Protein AF-F5YCV3-F1 (afdb_monomer)

pLDDT: mean 84.68, std 17.0, range [42.06, 98.25]

Nearest PDB structures (foldseek):
  7f02-assembly1_C  TM=2.223E-01  e=3.941E-01  Escherichia coli BL21(DE3)
  8vp8-assembly1_B  TM=2.317E-01  e=1.327E+00  Acetivibrio thermocellus ATCC 27405
  9evd-assembly1_M  TM=2.039E-01  e=4.870E+00  Polytomella sp. Pringsheim 198.80
  6wgt-assembly1_A  TM=1.842E-01  e=4.276E+00  Homo sapiens

Sequence (264 aa):
MNRIPKATGFPALSYYNRKLDKRAIKVFNTDMLTDSVSGHRTKNPPVLFFVSIAGALLNVLVGHFLRNLLGIPLYLDTALTMTVTFYGGVFWGVLTGALTNLIMQSIFFYGFPHYLYALCNIAVALVTAVFIRWFPQELHIDGAEKPLPQGHRPSQWQSQWLQDLMGRAIVLVILSFALCLVISVLGGLCALIIKGFDPQVHDPIDPELNFRLALVRRNLPGIVVEIGSRIPVNLLDRLISSFAGYGLAALLACIGARQPMNDR

Solvent-accessible surface area (backbone atoms only — not comparable to full-atom values): 145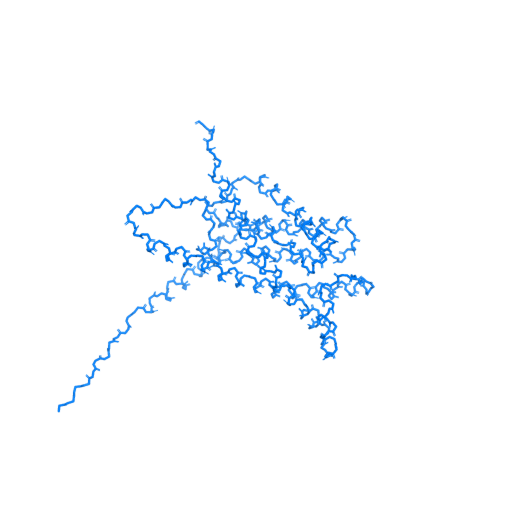89 Å² total; per-residue (Å²): 142,83,85,78,82,80,81,81,79,86,82,84,77,76,70,66,66,69,63,52,58,68,51,59,63,67,62,66,75,74,51,76,81,81,61,74,80,61,103,74,54,76,90,47,64,71,58,50,50,50,52,22,52,52,31,16,52,49,19,42,50,50,27,49,46,34,42,73,73,67,64,42,73,50,57,61,56,48,18,41,21,40,14,34,18,73,48,69,29,42,69,44,2,30,50,14,16,38,44,25,40,52,51,48,44,70,74,68,58,84,53,80,65,61,59,56,56,23,57,45,36,29,47,48,10,52,53,52,42,51,47,46,68,74,38,51,79,53,67,51,72,74,40,62,82,73,77,75,73,85,86,68,60,74,73,61,54,56,56,50,53,50,50,54,51,48,48,31,52,52,52,43,51,53,49,11,52,53,48,18,54,54,43,18,49,50,47,21,53,46,49,54,55,36,43,72,76,44,77,80,78,70,69,94,83,50,70,36,50,70,48,30,52,58,37,51,76,67,73,51,55,67,70,57,28,47,25,55,25,33,41,68,54,36,40,55,36,30,44,54,21,41,54,50,5,52,52,51,22,44,50,53,36,40,57,63,59,64,59,71,85,85,81,130

Secondary structure (DSSP, 8-state):
---PPP-----SSSSSHHHHHHHHHHTTSSSTTT----TT--S-HHHHHHHHHHHHHHHHHHHHHHHHTS------TTHHHHHHHHHH-HHHHHHHHHHHHHHHHHHH---GGGGGGHHHHHHHHHHHHHHHHH-TTTS----SPPPP-TT--HHHHHHHHHHHHHHHHHHHHHHHHHHHHHHHHHHHHHHHHHHHH-TT---TT-TTHHHHHHHHTTT--HHHHHHHTHHHHHHHHHHHHHHHHHHHHHHHHHHHHTS-----

Mean predicted aligned error: 8.41 Å

Organism: Leadbettera azotonutricia (strain ATCC BAA-888 / DSM 13862 / ZAS-9) (NCBI:txid545695)

Foldseek 3Di:
DDDDDDDDDDDDPPPPPPVVPVVVVVVPDPCVPPVPDDPQAPPDVVVLLVLLLVLLVVLLVVQCCCCPPVVHLASLSQLSLLLSCLQHNLVSSLSSLLSNQVVNCVVPPPDDLSSLCSVLSNVLSVLSRVLCVVCVPLLPQDLDDPPPPPPDDPVVVVVVVVVSVVSNLVSLLVSLLVSLLSNLLSQLVSVVVVCVVPVPDDDPSNSLVVVLVVCVVVVDDSSCSSSVSSNVNSSVNSSVSSCSSSVSSSVVSNVVSPPPPPDD

Structure (mmCIF, N/CA/C/O backbone):
data_AF-F5YCV3-F1
#
_entry.id   AF-F5YCV3-F1
#
loop_
_atom_site.group_PDB
_atom_site.id
_atom_site.type_symbol
_atom_site.label_atom_id
_atom_site.label_alt_id
_atom_site.label_comp_id
_atom_site.label_asym_id
_atom_site.label_entity_id
_atom_site.label_seq_id
_atom_site.pdbx_PDB_ins_code
_atom_site.Cartn_x
_atom_site.Cartn_y
_atom_site.Cartn_z
_atom_site.occupancy
_atom_site.B_iso_or_equiv
_atom_site.auth_seq_id
_atom_site.auth_comp_id
_atom_site.auth_asym_id
_atom_site.auth_atom_id
_atom_site.pdbx_PDB_model_num
ATOM 1 N N . MET A 1 1 ? -24.074 -61.710 24.293 1.00 43.22 1 MET A N 1
ATOM 2 C CA . MET A 1 1 ? -24.205 -60.342 24.842 1.00 43.22 1 MET A CA 1
ATOM 3 C C . MET A 1 1 ? -23.169 -59.450 24.166 1.00 43.22 1 MET A C 1
ATOM 5 O O . MET A 1 1 ? -22.026 -59.464 24.584 1.00 43.22 1 MET A O 1
ATOM 9 N N . ASN A 1 2 ? -23.548 -58.722 23.112 1.00 42.06 2 ASN A N 1
ATOM 10 C CA . ASN A 1 2 ? -22.689 -57.739 22.436 1.00 42.06 2 ASN A CA 1
ATOM 11 C C . ASN A 1 2 ? -23.385 -56.378 22.513 1.00 42.06 2 ASN A C 1
ATOM 13 O O . ASN A 1 2 ? -24.396 -56.164 21.846 1.00 42.06 2 ASN A O 1
ATOM 17 N N . ARG A 1 3 ? -22.888 -55.479 23.369 1.00 55.19 3 ARG A N 1
ATOM 18 C CA . ARG A 1 3 ? -23.350 -54.086 23.425 1.00 55.19 3 ARG A CA 1
ATOM 19 C C . ARG A 1 3 ? -22.498 -53.257 22.471 1.00 55.19 3 ARG A C 1
ATOM 21 O O . ARG A 1 3 ? -21.325 -53.021 22.730 1.00 55.19 3 ARG A O 1
ATOM 28 N N . ILE A 1 4 ? -23.115 -52.829 21.377 1.00 54.22 4 ILE A N 1
ATOM 29 C CA . ILE A 1 4 ? -22.562 -51.850 20.440 1.00 54.22 4 ILE A CA 1
ATOM 30 C C . ILE A 1 4 ? -22.564 -50.475 21.139 1.00 54.22 4 ILE A C 1
ATOM 32 O O . ILE A 1 4 ? -23.606 -50.084 21.679 1.00 54.22 4 ILE A O 1
ATOM 36 N N . PRO A 1 5 ? -21.440 -49.736 21.172 1.00 60.53 5 PRO A N 1
ATOM 37 C CA . PRO A 1 5 ? -21.397 -48.402 21.758 1.00 60.53 5 PRO A CA 1
ATOM 38 C C . PRO A 1 5 ? -22.191 -47.409 20.898 1.00 60.53 5 PRO A C 1
ATOM 40 O O . PRO A 1 5 ? -22.025 -47.331 19.682 1.00 60.53 5 PRO A O 1
ATOM 43 N N . LYS A 1 6 ? -23.075 -46.644 21.548 1.00 58.62 6 LYS A N 1
ATOM 44 C CA . LYS A 1 6 ? -23.835 -45.551 20.933 1.00 58.62 6 LYS A CA 1
ATOM 45 C C . LYS A 1 6 ? -22.871 -44.429 20.544 1.00 58.62 6 LYS A C 1
ATOM 47 O O . LYS A 1 6 ? -22.247 -43.831 21.415 1.00 58.62 6 LYS A O 1
ATOM 52 N N . ALA A 1 7 ? -22.789 -44.140 19.248 1.00 55.19 7 ALA A N 1
ATOM 53 C CA . ALA A 1 7 ? -22.097 -42.973 18.725 1.00 55.19 7 ALA A CA 1
ATOM 54 C C . ALA A 1 7 ? -22.746 -41.697 19.284 1.00 55.19 7 ALA A C 1
ATOM 56 O O . ALA A 1 7 ? -23.913 -41.401 19.021 1.00 55.19 7 ALA A O 1
ATOM 57 N N . THR A 1 8 ? -21.989 -40.960 20.090 1.00 54.84 8 THR A N 1
ATOM 58 C CA . THR A 1 8 ? -22.323 -39.610 20.537 1.00 54.84 8 THR A CA 1
ATOM 59 C C . THR A 1 8 ? -22.318 -38.689 19.323 1.00 54.84 8 THR A C 1
ATOM 61 O O . THR A 1 8 ? -21.267 -38.419 18.742 1.00 54.84 8 THR A O 1
ATOM 64 N N . GLY A 1 9 ? -23.509 -38.257 18.913 1.00 48.44 9 GLY A N 1
ATOM 65 C CA . GLY A 1 9 ? -23.683 -37.296 17.834 1.00 48.44 9 GLY A CA 1
ATOM 66 C C . GLY A 1 9 ? -22.985 -35.981 18.163 1.00 48.44 9 GLY A C 1
ATOM 67 O O . GLY A 1 9 ? -23.101 -35.481 19.276 1.00 48.44 9 GLY A O 1
ATOM 68 N N . PHE A 1 10 ? -22.278 -35.433 17.179 1.00 49.88 10 PHE A N 1
ATOM 69 C CA . PHE A 1 10 ? -21.867 -34.035 17.142 1.00 49.88 10 PHE A CA 1
ATOM 70 C C . PHE A 1 10 ? -23.066 -33.194 16.685 1.00 49.88 10 PHE A C 1
ATOM 72 O O . PHE A 1 10 ? -23.424 -33.262 15.505 1.00 49.88 10 PHE A O 1
ATOM 79 N N . PRO A 1 11 ? -23.709 -32.387 17.545 1.00 56.31 11 PRO A N 1
ATOM 80 C CA . PRO A 1 11 ? -24.583 -31.335 17.073 1.00 56.31 11 PRO A CA 1
ATOM 81 C C . PRO A 1 11 ? -23.755 -30.055 16.853 1.00 56.31 11 PRO A C 1
ATOM 83 O O . PRO A 1 11 ? -22.731 -29.845 17.491 1.00 56.31 11 PRO A O 1
ATOM 86 N N . ALA A 1 12 ? -24.250 -29.165 15.992 1.00 48.28 12 ALA A N 1
ATOM 87 C CA . ALA A 1 12 ? -23.886 -27.739 15.932 1.00 48.28 12 ALA A CA 1
ATOM 88 C C . ALA A 1 12 ? -22.793 -27.238 14.959 1.00 48.28 12 ALA A C 1
ATOM 90 O O . ALA A 1 12 ? -22.288 -26.141 15.162 1.00 48.28 12 ALA A O 1
ATOM 91 N N . LEU A 1 13 ? -22.529 -27.901 13.824 1.00 48.88 13 LEU A N 1
ATOM 92 C CA . LEU A 1 13 ? -21.842 -27.235 12.686 1.00 48.88 13 LEU A CA 1
ATOM 93 C C . LEU A 1 13 ? -22.768 -26.861 11.513 1.00 48.88 13 LEU A C 1
ATOM 95 O O . LEU A 1 13 ? -22.409 -26.046 10.668 1.00 48.88 13 LEU A O 1
ATOM 99 N N . SER A 1 14 ? -24.009 -27.361 11.486 1.00 48.91 14 SER A N 1
ATOM 100 C CA . SER A 1 14 ? -24.932 -27.124 10.362 1.00 48.91 14 SER A CA 1
ATOM 101 C C . SER A 1 14 ? -25.717 -25.802 10.429 1.00 48.91 14 SER A C 1
ATOM 103 O O . SER A 1 14 ? -26.321 -25.415 9.429 1.00 48.91 14 SER A O 1
ATOM 105 N N . TYR A 1 15 ? -25.750 -25.100 11.568 1.00 46.81 15 TYR A N 1
ATOM 106 C CA . TYR A 1 15 ? -26.608 -23.912 11.722 1.00 46.81 15 TYR A CA 1
ATOM 107 C C . TYR A 1 15 ? -25.926 -22.595 11.311 1.00 46.81 15 TYR A C 1
ATOM 109 O O . TYR A 1 15 ? -26.609 -21.619 11.000 1.00 46.81 15 TYR A O 1
ATOM 117 N N . TYR A 1 16 ? -24.591 -22.565 11.240 1.00 48.91 16 TYR A N 1
ATOM 118 C CA . TYR A 1 16 ? -23.851 -21.348 10.887 1.00 48.91 16 TYR A CA 1
ATOM 119 C C . TYR A 1 16 ? -23.881 -21.051 9.375 1.00 48.91 16 TYR A C 1
ATOM 121 O O . TYR A 1 16 ? -23.959 -19.893 8.972 1.00 48.91 16 TYR A O 1
ATOM 129 N N . ASN A 1 17 ? -23.939 -22.085 8.526 1.00 50.69 17 ASN A N 1
ATOM 130 C CA . ASN A 1 17 ? -23.818 -21.923 7.071 1.00 50.69 17 ASN A CA 1
ATOM 131 C C . ASN A 1 17 ? -25.054 -21.306 6.382 1.00 50.69 17 ASN A C 1
ATOM 133 O O . ASN A 1 17 ? -24.916 -20.610 5.382 1.00 50.69 17 ASN A O 1
ATOM 137 N N . ARG A 1 18 ? -26.276 -21.474 6.914 1.00 48.22 18 ARG A N 1
ATOM 138 C CA . ARG A 1 18 ? -27.501 -20.981 6.236 1.00 48.22 18 ARG A CA 1
ATOM 139 C C . ARG A 1 18 ? -27.812 -19.494 6.445 1.00 48.22 18 ARG A C 1
ATOM 141 O O . ARG A 1 18 ? -28.588 -18.929 5.675 1.00 48.22 18 ARG A O 1
ATOM 148 N N . LYS A 1 19 ? -27.251 -18.848 7.476 1.00 49.34 19 LYS A N 1
ATOM 149 C CA . LYS A 1 19 ? -27.469 -17.408 7.740 1.00 49.34 19 LYS A CA 1
ATOM 150 C C . LYS A 1 19 ? -26.499 -16.497 6.978 1.00 49.34 19 LYS A C 1
ATOM 152 O O . LYS A 1 19 ? -26.828 -15.327 6.786 1.00 49.34 19 LYS A O 1
ATOM 157 N N . LEU A 1 20 ? -25.357 -17.026 6.533 1.00 54.81 20 LEU A N 1
ATOM 158 C CA . LEU A 1 20 ? -24.382 -16.310 5.704 1.00 54.81 20 LEU A CA 1
ATOM 159 C C . LEU A 1 20 ? -24.927 -16.038 4.291 1.00 54.81 20 LEU A C 1
ATOM 161 O O . LEU A 1 20 ? -24.825 -14.917 3.797 1.00 54.81 20 LEU A O 1
ATOM 165 N N . ASP A 1 21 ? -25.621 -17.012 3.703 1.00 55.62 21 ASP A N 1
ATOM 166 C CA . ASP A 1 21 ? -26.018 -16.977 2.289 1.00 55.62 21 ASP A CA 1
ATOM 167 C C . ASP A 1 21 ? -27.068 -15.892 1.968 1.00 55.62 21 ASP A C 1
ATOM 169 O O . ASP A 1 21 ? -26.964 -15.133 1.006 1.00 55.62 21 ASP A O 1
ATOM 173 N N . LYS A 1 22 ? -28.067 -15.717 2.844 1.00 52.66 22 LYS A N 1
ATOM 174 C CA . LYS A 1 22 ? -29.148 -14.738 2.617 1.00 52.66 22 LYS A CA 1
ATOM 175 C C . LYS A 1 22 ? -28.756 -13.288 2.921 1.00 52.66 22 LYS A C 1
ATOM 177 O O . LYS A 1 22 ? -29.428 -12.373 2.450 1.00 52.66 22 LYS A O 1
ATOM 182 N N . ARG A 1 23 ? -27.696 -13.055 3.706 1.00 54.81 23 ARG A N 1
ATOM 183 C CA . ARG A 1 23 ? -27.183 -11.698 3.971 1.00 54.81 23 ARG A CA 1
ATOM 184 C C . ARG A 1 23 ? -26.232 -11.230 2.875 1.00 54.81 23 ARG A C 1
ATOM 186 O O . ARG A 1 23 ? -26.296 -10.061 2.513 1.00 54.81 23 ARG A O 1
ATOM 193 N N . ALA A 1 24 ? -25.426 -12.127 2.308 1.00 56.03 24 ALA A N 1
ATOM 194 C CA . ALA A 1 24 ? -24.490 -11.783 1.238 1.00 56.03 24 ALA A CA 1
ATOM 195 C C . ALA A 1 24 ? -25.203 -11.244 -0.017 1.00 56.03 24 ALA A C 1
ATOM 197 O O . ALA A 1 24 ? -24.768 -10.252 -0.597 1.00 56.03 24 ALA A O 1
ATOM 198 N N . ILE A 1 25 ? -26.348 -11.832 -0.383 1.00 55.97 25 ILE A N 1
ATOM 199 C CA . ILE A 1 25 ? -27.076 -11.474 -1.612 1.00 55.97 25 ILE A CA 1
ATOM 200 C C . ILE A 1 25 ? -27.833 -10.139 -1.476 1.00 55.97 25 ILE A C 1
ATOM 202 O O . ILE A 1 25 ? -27.914 -9.374 -2.433 1.00 55.97 25 ILE A O 1
ATOM 206 N N . LYS A 1 26 ? -28.350 -9.798 -0.285 1.00 49.00 26 LYS A N 1
ATOM 207 C CA . LYS A 1 26 ? -29.104 -8.543 -0.084 1.00 49.00 26 LYS A CA 1
ATOM 208 C C . LYS A 1 26 ? -28.199 -7.304 0.023 1.00 49.00 26 LYS A C 1
ATOM 210 O O . LYS A 1 26 ? -28.643 -6.204 -0.275 1.00 49.00 26 LYS A O 1
ATOM 215 N N . VAL A 1 27 ? -26.930 -7.483 0.394 1.00 53.34 27 VAL A N 1
ATOM 216 C CA . VAL A 1 27 ? -25.937 -6.402 0.570 1.00 53.34 27 VAL A CA 1
ATOM 217 C C . VAL A 1 27 ? -25.378 -5.876 -0.764 1.00 53.34 27 VAL A C 1
ATOM 219 O O . VAL A 1 27 ? -24.738 -4.824 -0.792 1.00 53.34 27 VAL A O 1
ATOM 222 N N . PHE A 1 28 ? -25.617 -6.575 -1.878 1.00 53.84 28 PHE A N 1
ATOM 223 C CA . PHE A 1 28 ? -25.015 -6.225 -3.166 1.00 53.84 28 PHE A CA 1
ATOM 224 C C . PHE A 1 28 ? -25.835 -5.247 -4.023 1.00 53.84 28 PHE A C 1
ATOM 226 O O . PHE A 1 28 ? -25.253 -4.628 -4.905 1.00 53.84 28 PHE A O 1
ATOM 233 N N . ASN A 1 29 ? -27.147 -5.077 -3.791 1.00 47.81 29 ASN A N 1
ATOM 234 C CA . ASN A 1 29 ? -28.026 -4.589 -4.867 1.00 47.81 29 ASN A CA 1
ATOM 235 C C . ASN A 1 29 ? -28.539 -3.136 -4.796 1.00 47.81 29 ASN A C 1
ATOM 237 O O . ASN A 1 29 ? -29.148 -2.708 -5.766 1.00 47.81 29 ASN A O 1
ATOM 241 N N . THR A 1 30 ? -28.294 -2.345 -3.743 1.00 48.78 30 THR A N 1
ATOM 242 C CA . THR A 1 30 ? -28.794 -0.940 -3.732 1.00 48.78 30 THR A CA 1
ATOM 243 C C . THR A 1 30 ? -28.044 0.035 -2.820 1.00 48.78 30 THR A C 1
ATOM 245 O O . THR A 1 30 ? -27.993 1.221 -3.119 1.00 48.78 30 THR A O 1
ATOM 248 N N . ASP A 1 31 ? -27.357 -0.446 -1.786 1.00 47.72 31 ASP A N 1
ATOM 249 C CA . ASP A 1 31 ? -26.675 0.413 -0.798 1.00 47.72 31 ASP A CA 1
ATOM 250 C C . ASP A 1 31 ? -25.202 0.700 -1.159 1.00 47.72 31 ASP A C 1
ATOM 252 O O . ASP A 1 31 ? -24.438 1.284 -0.392 1.00 47.72 31 ASP A O 1
ATOM 256 N N . MET A 1 32 ? -24.770 0.260 -2.347 1.00 48.97 32 MET A N 1
ATOM 257 C CA . MET A 1 32 ? -23.358 0.148 -2.723 1.00 48.97 32 MET A CA 1
ATOM 258 C C . MET A 1 32 ? -22.651 1.498 -2.943 1.00 48.97 32 MET A C 1
ATOM 260 O O . MET A 1 32 ? -21.425 1.546 -2.846 1.00 48.97 32 MET A O 1
ATOM 264 N N . LEU A 1 33 ? -23.396 2.577 -3.206 1.00 51.81 33 LEU A N 1
ATOM 265 C CA . LEU A 1 33 ? -22.843 3.910 -3.495 1.00 51.81 33 LEU A CA 1
ATOM 266 C C . LEU A 1 33 ? -23.202 4.976 -2.449 1.00 51.81 33 LEU A C 1
ATOM 268 O O . LEU A 1 33 ? -22.422 5.905 -2.254 1.00 51.81 33 LEU A O 1
ATOM 272 N N . THR A 1 34 ? -24.327 4.842 -1.745 1.00 48.16 34 THR A N 1
ATOM 273 C CA . THR A 1 34 ? -24.826 5.869 -0.809 1.00 48.16 34 THR A CA 1
ATOM 274 C C . THR A 1 34 ? -24.650 5.505 0.662 1.00 48.16 34 THR A C 1
ATO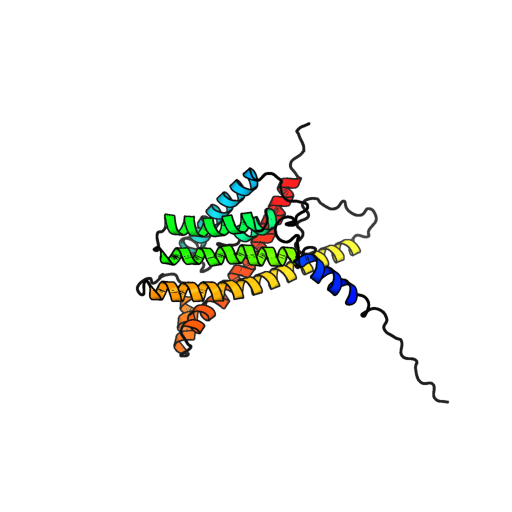M 276 O O . THR A 1 34 ? -24.373 6.389 1.468 1.00 48.16 34 THR A O 1
ATOM 279 N N . ASP A 1 35 ? -24.661 4.219 1.006 1.00 46.97 35 ASP A N 1
ATOM 280 C CA . ASP A 1 35 ? -24.619 3.734 2.392 1.00 46.97 35 ASP A CA 1
ATOM 281 C C . ASP A 1 35 ? -23.225 3.226 2.781 1.00 46.97 35 ASP A C 1
ATOM 283 O O . ASP A 1 35 ? -23.064 2.255 3.521 1.00 46.97 35 ASP A O 1
ATOM 287 N N . SER A 1 36 ? -22.179 3.898 2.282 1.00 43.09 36 SER A N 1
ATOM 288 C CA . SER A 1 36 ? -20.779 3.607 2.620 1.00 43.09 36 SER A CA 1
ATOM 289 C C . SER A 1 36 ? -20.476 3.866 4.108 1.00 43.09 36 SER A C 1
ATOM 291 O O . SER A 1 36 ? -19.906 4.881 4.497 1.00 43.09 36 SER A O 1
ATOM 293 N N . VAL A 1 37 ? -20.900 2.920 4.947 1.00 51.16 37 VAL A N 1
ATOM 294 C CA . VAL A 1 37 ? -20.128 2.249 5.994 1.00 51.16 37 VAL A CA 1
ATOM 295 C C . VAL A 1 37 ? -19.081 3.148 6.666 1.00 51.16 37 VAL A C 1
ATOM 297 O O . VAL A 1 37 ? -17.942 3.200 6.217 1.00 51.16 37 VAL A O 1
ATOM 300 N N . SER A 1 38 ? -19.442 3.808 7.771 1.00 42.50 38 SER A N 1
ATOM 301 C CA . SER A 1 38 ? -18.691 3.720 9.040 1.00 42.50 38 SER A CA 1
ATOM 302 C C . SER A 1 38 ? -19.352 4.558 10.143 1.00 42.50 38 SER A C 1
ATOM 304 O O . SER A 1 38 ? -19.485 5.776 10.053 1.00 42.50 38 SER A O 1
ATOM 306 N N . GLY A 1 39 ? -19.725 3.904 11.244 1.00 45.50 39 GLY A N 1
ATOM 307 C CA . GLY A 1 39 ? -20.273 4.536 12.452 1.00 45.50 39 GLY A CA 1
ATOM 308 C C . GLY A 1 39 ? -19.301 5.452 13.215 1.00 45.50 39 GLY A C 1
ATOM 309 O O . GLY A 1 39 ? -19.654 5.941 14.282 1.00 45.50 39 GLY A O 1
ATOM 310 N N . HIS A 1 40 ? -18.106 5.719 12.682 1.00 48.56 40 HIS A N 1
ATOM 311 C CA . HIS A 1 40 ? -17.082 6.579 13.291 1.00 48.56 40 HIS A CA 1
ATOM 312 C C . HIS A 1 40 ? -16.367 7.495 12.285 1.00 48.56 40 HIS A C 1
ATOM 314 O O . HIS A 1 40 ? -15.297 8.030 12.567 1.00 48.56 40 HIS A O 1
ATOM 320 N N . ARG A 1 41 ? -16.968 7.729 11.111 1.00 55.50 41 ARG A N 1
ATOM 321 C CA . ARG A 1 41 ? -16.464 8.717 10.151 1.00 55.50 41 ARG A CA 1
ATOM 322 C C . ARG A 1 41 ? -16.501 10.099 10.793 1.00 55.50 41 ARG A C 1
ATOM 324 O O . ARG A 1 41 ? -17.578 10.588 11.143 1.00 55.50 41 ARG A O 1
ATOM 331 N N . THR A 1 42 ? -15.348 10.750 10.923 1.00 58.22 42 THR A N 1
ATOM 332 C CA . THR A 1 42 ? -15.324 12.179 11.233 1.00 58.22 42 THR A CA 1
ATOM 333 C C . THR A 1 42 ? -16.169 12.887 10.176 1.00 58.22 42 THR A C 1
ATOM 335 O O . THR A 1 42 ? -15.889 12.831 8.980 1.00 58.22 42 THR A O 1
ATOM 338 N N . LYS A 1 43 ? -17.269 13.519 10.598 1.00 67.31 43 LYS A N 1
ATOM 339 C CA . LYS A 1 43 ? -18.229 14.175 9.692 1.00 67.31 43 LYS A CA 1
ATOM 340 C C . LYS A 1 43 ? -17.683 15.476 9.092 1.00 67.31 43 LYS A C 1
ATOM 342 O O . LYS A 1 43 ? -18.446 16.250 8.529 1.00 67.31 43 LYS A O 1
ATOM 347 N N . ASN A 1 44 ? -16.377 15.714 9.216 1.00 88.44 44 ASN A N 1
ATOM 348 C CA . ASN A 1 44 ? -15.720 16.963 8.875 1.00 88.44 44 ASN A CA 1
ATOM 349 C C . ASN A 1 44 ? -14.905 16.759 7.588 1.00 88.44 44 ASN A C 1
ATOM 351 O O . ASN A 1 44 ? -13.695 16.523 7.671 1.00 88.44 44 ASN A O 1
ATOM 355 N N . PRO A 1 45 ? -15.530 16.853 6.393 1.00 91.31 45 PRO A N 1
ATOM 356 C CA . PRO A 1 45 ? -14.826 16.703 5.123 1.00 91.31 45 PRO A CA 1
ATOM 357 C C . PRO A 1 45 ? -13.582 17.599 4.984 1.00 91.31 45 PRO A C 1
ATOM 359 O O . PRO A 1 45 ? -12.600 17.1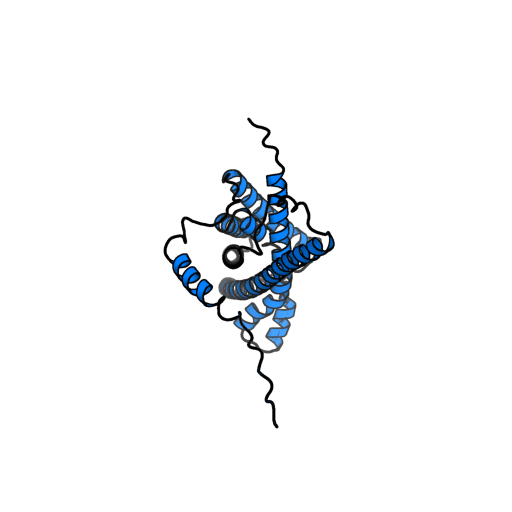11 4.429 1.00 91.31 45 PRO A O 1
ATOM 362 N N . PRO A 1 46 ? -13.527 18.837 5.531 1.00 94.06 46 PRO A N 1
ATOM 363 C CA . PRO A 1 46 ? -12.303 19.640 5.500 1.00 94.06 46 PRO A CA 1
ATOM 364 C C . PRO A 1 46 ? -11.118 18.989 6.220 1.00 94.06 46 PRO A C 1
ATOM 366 O O . PRO A 1 46 ? -9.993 19.048 5.730 1.00 94.06 46 PRO A O 1
ATOM 369 N N . VAL A 1 47 ? -11.360 18.328 7.358 1.00 92.06 47 VAL A N 1
ATOM 370 C CA . VAL A 1 47 ? -10.303 17.645 8.120 1.00 92.06 47 VAL A CA 1
ATOM 371 C C . VAL A 1 47 ? -9.791 16.446 7.330 1.00 92.06 47 VAL A C 1
ATOM 373 O O . VAL A 1 47 ? -8.585 16.270 7.203 1.00 92.06 47 VAL A O 1
ATOM 376 N N . LEU A 1 48 ? -10.691 15.649 6.747 1.00 94.12 48 LEU A N 1
ATOM 377 C CA . LEU A 1 48 ? -10.303 14.499 5.926 1.00 94.12 48 LEU A CA 1
ATOM 378 C C . LEU A 1 48 ? -9.555 14.919 4.659 1.00 94.12 48 LEU A C 1
ATOM 380 O O . LEU A 1 48 ? -8.584 14.264 4.286 1.00 94.12 48 LEU A O 1
ATOM 384 N N . PHE A 1 49 ? -9.944 16.030 4.038 1.00 96.00 49 PHE A N 1
ATOM 385 C CA . PHE A 1 49 ? -9.217 16.607 2.912 1.00 96.00 49 PHE A CA 1
ATOM 386 C C . PHE A 1 49 ? -7.798 17.028 3.311 1.00 96.00 49 PHE A C 1
ATOM 388 O O . PHE A 1 49 ? -6.836 16.637 2.650 1.00 96.00 49 PHE A O 1
ATOM 395 N N . PHE A 1 50 ? -7.649 17.739 4.434 1.00 96.31 50 PHE A N 1
ATOM 396 C CA . PHE A 1 50 ? -6.338 18.126 4.957 1.00 96.31 50 PHE A CA 1
ATOM 397 C C . PHE A 1 50 ? -5.467 16.905 5.283 1.00 96.31 50 PHE A C 1
ATOM 399 O O . PHE A 1 50 ? -4.317 16.835 4.853 1.00 96.31 50 PHE A O 1
ATOM 406 N N . VAL A 1 51 ? -6.030 15.904 5.967 1.00 95.81 51 VAL A N 1
ATOM 407 C CA . VAL A 1 51 ? -5.351 14.632 6.267 1.00 95.81 51 VAL A CA 1
ATOM 408 C C . VAL A 1 51 ? -4.955 13.901 4.981 1.00 95.81 51 VAL A C 1
ATOM 410 O O . VAL A 1 51 ? -3.878 13.314 4.925 1.00 95.81 51 VAL A 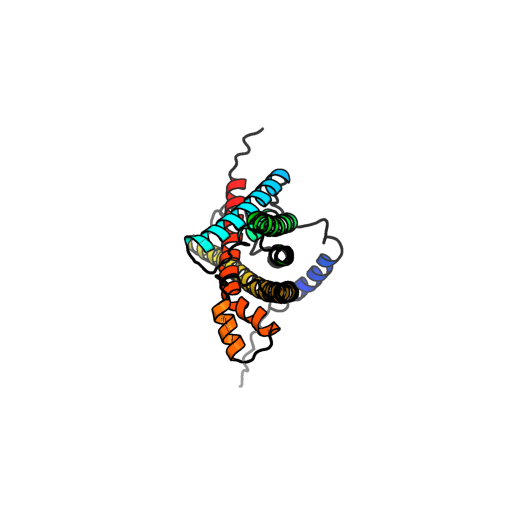O 1
ATOM 413 N N . SER A 1 52 ? -5.772 13.975 3.927 1.00 97.25 52 SER A N 1
ATOM 414 C CA . SER A 1 52 ? -5.475 13.336 2.641 1.00 97.25 52 SER A CA 1
ATOM 415 C C . SER A 1 52 ? -4.277 13.975 1.937 1.00 97.25 52 SER A C 1
ATOM 417 O O . SER A 1 52 ? -3.420 13.250 1.428 1.00 97.25 52 SER A O 1
ATOM 419 N N . ILE A 1 53 ? -4.195 15.311 1.938 1.00 97.75 53 ILE A N 1
ATOM 420 C CA . ILE A 1 53 ? -3.058 16.064 1.384 1.00 97.75 53 ILE A CA 1
ATOM 421 C C . ILE A 1 53 ? -1.801 15.827 2.224 1.00 97.75 53 ILE A C 1
ATOM 423 O O . ILE A 1 53 ? -0.745 15.514 1.674 1.00 97.75 53 ILE A O 1
ATOM 427 N N . ALA A 1 54 ? -1.911 15.933 3.550 1.00 97.25 54 ALA A N 1
ATOM 428 C CA . ALA A 1 54 ? -0.796 15.700 4.463 1.00 97.25 54 ALA A CA 1
ATOM 429 C C . ALA A 1 54 ? -0.250 14.270 4.327 1.00 97.25 54 ALA A C 1
ATOM 431 O O . ALA A 1 54 ? 0.961 14.077 4.243 1.00 97.25 54 ALA A O 1
ATOM 432 N N . GLY A 1 55 ? -1.140 13.278 4.223 1.00 97.62 55 GLY A N 1
ATOM 433 C CA . GLY A 1 55 ? -0.778 11.889 3.958 1.00 97.62 55 GLY A CA 1
ATOM 434 C C . GLY A 1 55 ? -0.055 11.720 2.622 1.00 97.62 55 GLY A C 1
ATOM 435 O O . GLY A 1 55 ? 0.951 11.017 2.555 1.00 97.62 55 GLY A O 1
ATOM 436 N N . ALA A 1 56 ? -0.507 12.412 1.573 1.00 98.00 56 ALA A N 1
ATOM 437 C CA . ALA A 1 56 ? 0.136 12.342 0.267 1.00 98.00 56 ALA A CA 1
ATOM 438 C C . ALA A 1 56 ? 1.557 12.926 0.287 1.00 98.00 56 ALA A C 1
ATOM 440 O O . ALA A 1 56 ? 2.479 12.286 -0.217 1.00 98.00 56 ALA A O 1
ATOM 441 N N . LEU A 1 57 ? 1.741 14.095 0.908 1.00 97.50 57 LEU A N 1
ATOM 442 C CA . LEU A 1 57 ? 3.049 14.739 1.068 1.00 97.50 57 LEU A CA 1
ATOM 443 C C . LEU A 1 57 ? 4.001 13.894 1.915 1.00 97.50 57 LEU A C 1
ATOM 445 O O . LEU A 1 57 ? 5.161 13.712 1.547 1.00 97.50 57 LEU A O 1
ATOM 449 N N . LEU A 1 58 ? 3.512 13.349 3.029 1.00 97.00 58 LEU A N 1
ATOM 450 C CA . LEU A 1 58 ? 4.330 12.539 3.922 1.00 97.00 58 LEU A CA 1
ATOM 451 C C . LEU A 1 58 ? 4.707 11.193 3.280 1.00 97.00 58 LEU A C 1
ATOM 453 O O . LEU A 1 58 ? 5.831 10.752 3.479 1.00 97.00 58 LEU A O 1
ATOM 457 N N . ASN A 1 59 ? 3.854 10.593 2.439 1.00 96.94 59 ASN A N 1
ATOM 458 C CA . ASN A 1 59 ? 4.228 9.419 1.634 1.00 96.94 59 ASN A CA 1
ATOM 459 C C . ASN A 1 59 ? 5.408 9.741 0.703 1.00 96.94 59 ASN A C 1
ATOM 461 O O . ASN A 1 59 ? 6.372 8.981 0.650 1.00 96.94 59 ASN A O 1
ATOM 465 N N . VAL A 1 60 ? 5.351 10.878 -0.006 1.00 95.88 60 VAL A N 1
ATOM 466 C CA . VAL A 1 60 ? 6.444 11.316 -0.892 1.00 95.88 60 VAL A CA 1
ATOM 467 C C . VAL A 1 60 ? 7.724 11.552 -0.092 1.00 95.88 60 VAL A C 1
ATOM 469 O O . VAL A 1 60 ? 8.790 11.096 -0.500 1.00 95.88 60 VAL A O 1
ATOM 472 N N . LEU A 1 61 ? 7.622 12.215 1.064 1.00 95.50 61 LEU A N 1
ATOM 473 C CA . LEU A 1 61 ? 8.766 12.494 1.929 1.00 95.50 61 LEU A CA 1
ATOM 474 C C . LEU A 1 61 ? 9.395 11.211 2.484 1.00 95.50 61 LEU A C 1
ATOM 476 O O . LEU A 1 61 ? 10.613 11.064 2.431 1.00 95.50 61 LEU A O 1
ATOM 480 N N . VAL A 1 62 ? 8.581 10.283 2.993 1.00 95.06 62 VAL A N 1
ATOM 481 C CA . VAL A 1 62 ? 9.040 8.997 3.539 1.00 95.06 62 VAL A CA 1
ATOM 482 C C . VAL A 1 62 ? 9.708 8.165 2.449 1.00 95.06 62 VAL A C 1
ATOM 484 O O . VAL A 1 62 ? 10.830 7.704 2.655 1.00 95.06 62 VAL A O 1
ATOM 487 N N . GLY A 1 63 ? 9.079 8.034 1.277 1.00 92.38 63 GLY A N 1
ATOM 488 C CA . GLY A 1 63 ? 9.662 7.309 0.147 1.00 92.38 63 GLY A CA 1
ATOM 489 C C . GLY A 1 63 ? 10.988 7.925 -0.311 1.00 92.38 63 GLY A C 1
ATOM 490 O O . GLY A 1 63 ? 11.977 7.217 -0.493 1.00 92.38 63 GLY A O 1
ATOM 491 N N . HIS A 1 64 ? 11.051 9.255 -0.415 1.00 91.88 64 HIS A N 1
ATOM 492 C CA . HIS A 1 64 ? 12.281 9.967 -0.764 1.00 91.88 64 HIS A CA 1
ATOM 493 C C . HIS A 1 64 ? 13.386 9.766 0.283 1.00 91.88 64 HIS A C 1
ATOM 495 O O . HIS A 1 64 ? 14.530 9.487 -0.071 1.00 91.88 64 HIS A O 1
ATOM 501 N N . PHE A 1 65 ? 13.053 9.879 1.570 1.00 93.50 65 PHE A N 1
ATOM 502 C CA . PHE A 1 65 ? 13.994 9.718 2.676 1.00 93.50 65 PHE A CA 1
ATOM 503 C C . PHE A 1 65 ? 14.570 8.298 2.740 1.00 93.50 65 PHE A C 1
ATOM 505 O O . PHE A 1 65 ? 15.786 8.126 2.819 1.00 93.50 65 PHE A O 1
ATOM 512 N N . LEU A 1 66 ? 13.719 7.273 2.657 1.00 91.44 66 LEU A N 1
ATOM 513 C CA . LEU A 1 66 ? 14.148 5.872 2.694 1.00 91.44 66 LEU A CA 1
ATOM 514 C C . LEU A 1 66 ? 15.056 5.523 1.517 1.00 91.44 66 LEU A C 1
ATOM 516 O O . LEU A 1 66 ? 16.078 4.859 1.701 1.00 91.44 66 LEU A O 1
ATOM 520 N N . ARG A 1 67 ? 14.699 6.009 0.326 1.00 87.75 67 ARG A N 1
ATOM 521 C CA . ARG A 1 67 ? 15.441 5.727 -0.897 1.00 87.75 67 ARG A CA 1
ATOM 522 C C . ARG A 1 67 ? 16.785 6.447 -0.937 1.00 87.75 67 ARG A C 1
ATOM 524 O O . ARG A 1 67 ? 17.799 5.815 -1.211 1.00 87.75 67 ARG A O 1
ATOM 531 N N . ASN A 1 68 ? 16.798 7.749 -0.657 1.00 88.31 68 ASN A N 1
ATOM 532 C CA . ASN A 1 68 ? 17.985 8.575 -0.879 1.00 88.31 68 ASN A CA 1
ATOM 533 C C . ASN A 1 68 ? 18.919 8.631 0.324 1.00 88.31 68 ASN A C 1
ATOM 535 O O . ASN A 1 68 ? 20.127 8.728 0.135 1.00 88.31 68 ASN A O 1
ATOM 539 N N . LEU A 1 69 ? 18.385 8.584 1.549 1.00 89.38 69 LEU A N 1
ATOM 540 C CA . LEU A 1 69 ? 19.217 8.683 2.746 1.00 89.38 69 LEU A CA 1
ATOM 541 C C . LEU A 1 69 ? 19.615 7.310 3.281 1.00 89.38 69 LEU A C 1
ATOM 543 O O . LEU A 1 69 ? 20.776 7.094 3.615 1.00 89.38 69 LEU A O 1
ATOM 547 N N . LEU A 1 70 ? 18.653 6.390 3.379 1.00 90.00 70 LEU A N 1
ATOM 548 C CA . LEU A 1 70 ? 18.888 5.073 3.974 1.00 90.00 70 LEU A CA 1
ATOM 549 C C . LEU A 1 70 ? 19.299 4.014 2.943 1.00 90.00 70 LEU A C 1
ATOM 551 O O . LEU A 1 70 ? 19.770 2.949 3.335 1.00 90.00 70 LEU A O 1
ATOM 555 N N . GLY A 1 71 ? 19.121 4.286 1.646 1.00 86.81 71 GLY A N 1
ATOM 556 C CA . GLY A 1 71 ? 19.404 3.327 0.577 1.00 86.81 71 GLY A CA 1
ATOM 557 C C . GLY A 1 71 ? 18.549 2.060 0.669 1.00 86.81 71 GLY A C 1
ATOM 558 O O . GLY A 1 71 ? 18.936 1.018 0.140 1.00 86.81 71 GLY A O 1
ATOM 559 N N . ILE A 1 72 ? 17.413 2.118 1.374 1.00 88.50 72 ILE A N 1
ATOM 560 C CA . ILE A 1 72 ? 16.544 0.960 1.563 1.00 88.50 72 ILE A CA 1
ATOM 561 C C . ILE A 1 72 ? 15.669 0.821 0.310 1.00 88.50 72 ILE A C 1
ATOM 563 O O . ILE A 1 72 ? 14.936 1.754 -0.021 1.00 88.50 72 ILE A O 1
ATOM 567 N N . PRO A 1 73 ? 15.696 -0.338 -0.372 1.00 84.62 73 PRO A N 1
ATOM 568 C CA . PRO A 1 73 ? 14.942 -0.601 -1.599 1.00 84.62 73 PRO A CA 1
ATOM 569 C C . PRO A 1 73 ? 13.438 -0.848 -1.342 1.00 84.62 73 PRO A C 1
ATOM 571 O O . PRO A 1 73 ? 12.859 -1.786 -1.885 1.00 84.62 73 PRO A O 1
ATOM 574 N N . LEU A 1 74 ? 12.802 -0.049 -0.479 1.00 89.00 74 LEU A N 1
ATOM 575 C CA . LEU A 1 74 ? 11.375 -0.137 -0.151 1.00 89.00 74 LEU A CA 1
ATOM 576 C C . LEU A 1 74 ? 10.670 1.163 -0.529 1.00 89.00 74 LEU A C 1
ATOM 578 O O . LEU A 1 74 ? 11.184 2.249 -0.269 1.00 89.00 74 LEU A O 1
ATOM 582 N N . TYR A 1 75 ? 9.480 1.046 -1.117 1.00 85.19 75 TYR A N 1
ATOM 583 C CA . TYR A 1 75 ? 8.711 2.205 -1.563 1.00 85.19 75 TYR A CA 1
ATOM 584 C C . TYR A 1 75 ? 7.999 2.890 -0.391 1.00 85.19 75 TYR A C 1
ATOM 586 O O . TYR A 1 75 ? 8.048 4.115 -0.294 1.00 85.19 75 TYR A O 1
ATOM 594 N N . LEU A 1 76 ? 7.356 2.116 0.498 1.00 90.81 76 LEU A N 1
ATOM 595 C CA . LEU A 1 76 ? 6.555 2.551 1.659 1.00 90.81 76 LEU A CA 1
ATOM 596 C C . LEU A 1 76 ? 5.584 3.721 1.388 1.00 90.81 76 LEU A C 1
ATOM 598 O O . LEU A 1 76 ? 5.057 4.349 2.305 1.00 90.81 76 LEU A O 1
ATOM 602 N N . ASP A 1 77 ? 5.267 3.965 0.120 1.00 90.62 77 ASP A N 1
ATOM 603 C CA . ASP A 1 77 ? 4.549 5.124 -0.409 1.00 90.62 77 ASP A CA 1
ATOM 604 C C . ASP A 1 77 ? 3.024 4.983 -0.310 1.00 90.62 77 ASP A C 1
ATOM 606 O O . ASP A 1 77 ? 2.272 5.853 -0.743 1.00 90.62 77 ASP A O 1
ATOM 610 N N . THR A 1 78 ? 2.555 3.875 0.264 1.00 95.44 78 THR A N 1
ATOM 611 C CA . THR A 1 78 ? 1.129 3.551 0.389 1.00 95.44 78 THR A CA 1
ATOM 612 C C . THR A 1 78 ? 0.674 3.331 1.820 1.00 95.44 78 THR A C 1
ATOM 614 O O . THR A 1 78 ? -0.525 3.152 2.052 1.00 95.44 78 THR A O 1
ATOM 617 N N . ALA A 1 79 ? 1.591 3.399 2.790 1.00 97.25 79 ALA A N 1
ATOM 618 C CA . ALA A 1 79 ? 1.254 3.271 4.201 1.00 97.25 79 ALA A CA 1
ATOM 619 C C . ALA A 1 79 ? 0.203 4.318 4.599 1.00 97.25 79 ALA A C 1
ATOM 621 O O . ALA A 1 79 ? -0.842 3.955 5.137 1.00 97.25 79 ALA A O 1
ATOM 622 N N . LEU A 1 80 ? 0.395 5.592 4.230 1.00 97.69 80 LEU A N 1
ATOM 623 C CA . LEU A 1 80 ? -0.566 6.647 4.577 1.00 97.69 80 LEU A CA 1
ATOM 624 C C . LEU A 1 80 ? -1.806 6.651 3.688 1.00 97.69 80 LEU A C 1
ATOM 626 O O . LEU A 1 80 ? -2.867 7.087 4.126 1.00 97.69 80 LEU A O 1
ATOM 630 N N . THR A 1 81 ? -1.717 6.103 2.477 1.00 98.19 81 THR A N 1
ATOM 631 C CA . THR A 1 81 ? -2.899 5.850 1.643 1.00 98.19 81 THR A CA 1
ATOM 632 C C . THR A 1 81 ? -3.816 4.851 2.341 1.00 98.19 81 THR A C 1
ATOM 634 O O . THR A 1 81 ? -5.021 5.087 2.449 1.00 98.19 81 THR A O 1
ATOM 637 N N . MET A 1 82 ? -3.254 3.772 2.893 1.00 97.75 82 MET A N 1
ATOM 638 C CA . MET A 1 82 ? -4.004 2.823 3.713 1.00 97.75 82 MET A CA 1
ATOM 639 C C . MET A 1 82 ? -4.492 3.452 5.014 1.00 97.75 82 MET A C 1
ATOM 641 O O . MET A 1 82 ? -5.661 3.268 5.337 1.00 97.75 82 MET A O 1
ATOM 645 N N . THR A 1 83 ? -3.672 4.250 5.708 1.00 97.31 83 THR A N 1
ATOM 646 C CA . THR A 1 83 ? -4.098 5.001 6.903 1.00 97.31 83 THR A CA 1
ATOM 647 C C . THR A 1 83 ? -5.354 5.820 6.627 1.00 97.31 83 THR A C 1
ATOM 649 O O . THR A 1 83 ? -6.352 5.695 7.335 1.00 97.31 83 THR A O 1
ATOM 652 N N . VAL A 1 84 ? -5.336 6.631 5.567 1.00 96.88 84 VAL A N 1
ATOM 653 C CA . VAL A 1 84 ? -6.467 7.485 5.181 1.00 96.88 84 VAL A CA 1
ATOM 654 C C . VAL A 1 84 ? -7.658 6.637 4.727 1.00 96.88 84 VAL A C 1
ATOM 656 O O . VAL A 1 84 ? -8.800 6.988 5.014 1.00 96.88 84 VAL A O 1
ATOM 659 N N . THR A 1 85 ? -7.419 5.491 4.084 1.00 96.69 85 THR A N 1
ATOM 660 C CA . THR A 1 85 ? -8.488 4.558 3.697 1.00 96.69 85 THR A CA 1
ATOM 661 C C . THR A 1 85 ? -9.173 3.943 4.918 1.00 96.69 85 THR A C 1
ATOM 663 O O . THR A 1 85 ? -10.400 3.917 4.970 1.00 96.69 85 THR A O 1
ATOM 666 N N . PHE A 1 86 ? -8.409 3.484 5.912 1.00 95.69 86 PHE A N 1
ATOM 667 C CA . PHE A 1 86 ? -8.944 2.953 7.167 1.00 95.69 86 PHE A CA 1
ATOM 668 C C . PHE A 1 86 ? -9.672 4.029 7.980 1.00 95.69 86 PHE A C 1
ATOM 670 O O . PHE A 1 86 ? -10.724 3.757 8.553 1.00 95.69 86 PHE A O 1
ATOM 677 N N . TYR A 1 87 ? -9.137 5.251 8.006 1.00 94.25 87 TYR A N 1
ATOM 678 C CA . TYR A 1 87 ? -9.658 6.345 8.824 1.00 94.25 87 TYR A CA 1
ATOM 679 C C . TYR A 1 87 ? -10.852 7.083 8.185 1.00 94.25 87 TYR A C 1
ATOM 681 O O . TYR A 1 87 ? -11.890 7.277 8.815 1.00 94.25 87 TYR A O 1
ATOM 689 N N . GLY A 1 88 ? -10.720 7.510 6.927 1.00 92.50 88 GLY A N 1
ATOM 690 C CA . GLY A 1 88 ? -11.719 8.306 6.200 1.00 92.50 88 GLY A CA 1
ATOM 691 C C . GLY A 1 88 ? -12.585 7.501 5.224 1.00 92.50 88 GLY A C 1
ATOM 692 O O . GLY A 1 88 ? -13.669 7.946 4.823 1.00 92.50 88 GLY A O 1
ATOM 693 N N . GLY A 1 89 ? -12.150 6.303 4.840 1.00 93.38 89 GLY A N 1
ATOM 694 C CA . GLY A 1 89 ? -12.800 5.457 3.842 1.00 93.38 89 GLY A CA 1
ATOM 695 C C . GLY A 1 89 ? -12.224 5.610 2.430 1.00 93.38 89 GLY A C 1
ATOM 696 O O . GLY A 1 89 ? -11.305 6.389 2.176 1.00 93.38 89 GLY A O 1
ATOM 697 N N . VAL A 1 90 ? -12.810 4.859 1.492 1.00 96.00 90 VAL A N 1
ATOM 698 C CA . VAL A 1 90 ? -12.258 4.633 0.143 1.00 96.00 90 VAL A CA 1
ATOM 699 C C . VAL A 1 90 ? -11.993 5.906 -0.659 1.00 96.00 90 VAL A C 1
ATOM 701 O O . VAL A 1 90 ? -10.932 6.024 -1.256 1.00 96.00 90 VAL A O 1
ATOM 704 N N . PHE A 1 91 ? -12.917 6.873 -0.650 1.00 95.75 91 PHE A N 1
ATOM 705 C CA . PHE A 1 91 ? -12.786 8.096 -1.446 1.00 95.75 91 PHE A CA 1
ATOM 706 C C . PHE A 1 91 ? -11.532 8.893 -1.066 1.00 95.75 91 PHE A C 1
ATOM 708 O O . PHE A 1 91 ? -10.737 9.250 -1.931 1.00 95.75 91 PHE A O 1
ATOM 715 N N . TRP A 1 92 ? -11.324 9.110 0.235 1.00 96.69 92 TRP A N 1
ATOM 716 C CA . TRP A 1 92 ? -10.166 9.841 0.749 1.00 96.69 92 TRP A CA 1
ATOM 717 C C . TRP A 1 92 ? -8.867 9.069 0.518 1.00 96.69 92 TRP A C 1
ATOM 719 O O . TRP A 1 92 ? -7.870 9.658 0.119 1.00 96.69 92 TRP A O 1
ATOM 729 N N . GLY A 1 93 ? -8.900 7.741 0.662 1.00 97.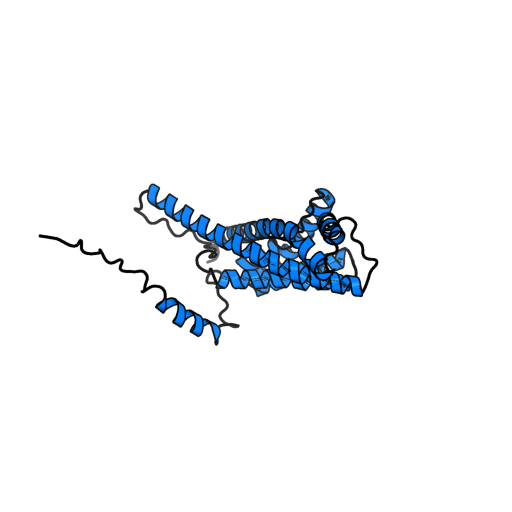38 93 GLY A N 1
ATOM 730 C CA . GLY A 1 93 ? -7.779 6.874 0.304 1.00 97.38 93 GLY A CA 1
ATOM 731 C C . GLY A 1 93 ? -7.374 6.992 -1.167 1.00 97.38 93 GLY A C 1
ATOM 732 O O . GLY A 1 93 ? -6.204 7.208 -1.474 1.00 97.38 93 GLY A O 1
ATOM 733 N N . VAL A 1 94 ? -8.343 6.905 -2.084 1.00 97.94 94 VAL A N 1
ATOM 734 C CA . VAL A 1 94 ? -8.122 7.055 -3.533 1.00 97.94 94 VAL A CA 1
ATOM 735 C C . VAL A 1 94 ? -7.542 8.432 -3.851 1.00 97.94 94 VAL A C 1
ATOM 737 O O . VAL A 1 94 ? -6.563 8.520 -4.594 1.00 97.94 94 VAL A O 1
ATOM 740 N N . LEU A 1 95 ? -8.093 9.491 -3.249 1.00 97.38 95 LEU A N 1
ATOM 741 C CA . LEU A 1 95 ? -7.582 10.851 -3.401 1.00 97.38 95 LEU A CA 1
ATOM 742 C C . LEU A 1 95 ? -6.121 10.954 -2.938 1.00 97.38 95 LEU A C 1
ATOM 744 O O . LEU A 1 95 ? -5.284 11.445 -3.693 1.00 97.38 95 LEU A O 1
ATOM 748 N N . THR A 1 96 ? -5.789 10.447 -1.746 1.00 98.06 96 THR A N 1
ATOM 749 C CA . THR A 1 96 ? -4.406 10.425 -1.242 1.00 98.06 96 THR A CA 1
ATOM 750 C C . THR A 1 96 ? -3.475 9.659 -2.174 1.00 98.06 96 THR A C 1
ATOM 752 O O . THR A 1 96 ? -2.413 10.169 -2.515 1.00 98.06 96 THR A O 1
ATOM 755 N N . GLY A 1 97 ? -3.860 8.460 -2.622 1.00 97.50 97 GLY A N 1
ATOM 756 C CA . GLY A 1 97 ? -3.031 7.638 -3.508 1.00 97.50 97 GLY A CA 1
ATOM 757 C C . GLY A 1 97 ? -2.759 8.290 -4.869 1.00 97.50 97 GLY A C 1
ATOM 758 O O . GLY A 1 97 ? -1.629 8.236 -5.367 1.00 97.50 97 GLY A O 1
ATOM 759 N N . ALA A 1 98 ? -3.768 8.947 -5.447 1.00 97.69 98 ALA A N 1
ATOM 760 C CA . ALA A 1 98 ? -3.623 9.712 -6.683 1.00 97.69 98 ALA A CA 1
ATOM 761 C C . ALA A 1 98 ? -2.709 10.933 -6.486 1.00 97.69 98 ALA A C 1
ATOM 763 O O . ALA A 1 98 ? -1.786 11.145 -7.276 1.00 97.69 98 ALA A O 1
ATOM 764 N N . LEU A 1 99 ? -2.916 11.693 -5.403 1.00 97.56 99 LEU A N 1
ATOM 765 C CA . LEU A 1 99 ? -2.095 12.858 -5.069 1.00 97.56 99 LEU A CA 1
ATOM 766 C C . LEU A 1 99 ? -0.635 12.483 -4.805 1.00 97.56 99 LEU A C 1
ATOM 768 O O . LEU A 1 99 ? 0.243 13.194 -5.279 1.00 97.56 99 LEU A O 1
ATOM 772 N N . THR A 1 100 ? -0.350 11.371 -4.117 1.00 97.00 100 THR A N 1
ATOM 773 C CA . THR A 1 100 ? 1.031 10.914 -3.872 1.00 97.00 100 THR A CA 1
ATOM 774 C C . THR A 1 100 ? 1.811 10.777 -5.177 1.00 97.00 100 THR A C 1
ATOM 776 O O . THR A 1 100 ? 2.894 11.346 -5.300 1.00 97.00 100 THR A O 1
ATOM 779 N N . ASN A 1 101 ? 1.249 10.0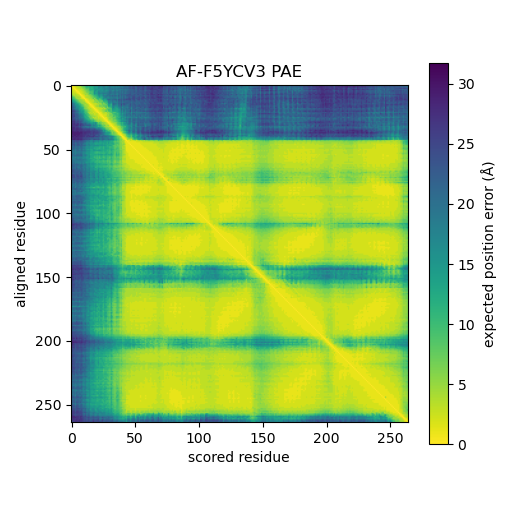87 -6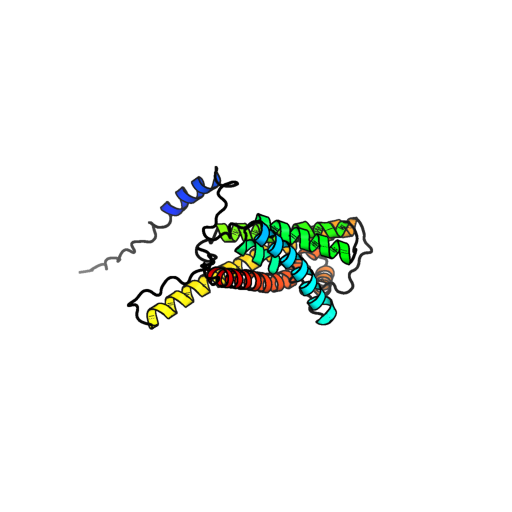.175 1.00 95.25 101 ASN A N 1
ATOM 780 C CA . ASN A 1 101 ? 1.920 9.932 -7.467 1.00 95.25 101 ASN A CA 1
ATOM 781 C C . ASN A 1 101 ? 1.980 11.246 -8.242 1.00 95.25 101 ASN A C 1
ATOM 783 O O . ASN A 1 101 ? 3.021 11.566 -8.806 1.00 95.25 101 ASN A O 1
ATOM 787 N N . LEU A 1 102 ? 0.904 12.036 -8.238 1.00 95.81 102 LEU A N 1
ATOM 788 C CA . LEU A 1 102 ? 0.887 13.320 -8.934 1.00 95.81 102 LEU A CA 1
ATOM 789 C C . LEU A 1 102 ? 1.959 14.273 -8.393 1.00 95.81 102 LEU A C 1
ATOM 791 O O . LEU A 1 102 ? 2.689 14.875 -9.178 1.00 95.81 102 LEU A O 1
ATOM 795 N N . ILE A 1 103 ? 2.092 14.374 -7.070 1.00 95.62 103 ILE A N 1
ATOM 796 C CA . ILE A 1 103 ? 3.102 15.205 -6.408 1.00 95.62 103 ILE A CA 1
ATOM 797 C C . ILE A 1 103 ? 4.500 14.662 -6.709 1.00 95.62 103 ILE A C 1
ATOM 799 O O . ILE A 1 103 ? 5.362 15.424 -7.144 1.00 95.62 103 ILE A O 1
ATOM 803 N N . MET A 1 104 ? 4.719 13.353 -6.534 1.00 92.88 104 MET A N 1
ATOM 804 C CA . MET A 1 104 ? 6.020 12.727 -6.787 1.00 92.88 104 MET A CA 1
ATOM 805 C C . MET A 1 104 ? 6.492 12.983 -8.224 1.00 92.88 104 MET A C 1
ATOM 807 O O . MET A 1 104 ? 7.621 13.423 -8.434 1.00 92.88 104 MET A O 1
ATOM 811 N N . GLN A 1 105 ? 5.614 12.784 -9.209 1.00 91.25 105 GLN A N 1
ATOM 812 C CA . GLN A 1 105 ? 5.945 13.010 -10.616 1.00 91.25 105 GLN A CA 1
ATOM 813 C C . GLN A 1 105 ? 6.105 14.490 -10.964 1.00 91.25 105 GLN A C 1
ATOM 815 O O . GLN A 1 105 ? 6.941 14.824 -11.798 1.00 91.25 105 GLN A O 1
ATOM 820 N N . SER A 1 106 ? 5.369 15.388 -10.308 1.00 92.00 106 SER A N 1
ATOM 821 C CA . SER A 1 106 ? 5.509 16.828 -10.560 1.00 92.00 106 SER A CA 1
ATOM 822 C C . SER A 1 106 ? 6.818 17.398 -10.010 1.00 92.00 106 SER A C 1
ATOM 824 O O . SER A 1 106 ? 7.356 18.334 -10.590 1.00 92.00 106 SER A O 1
ATOM 826 N N . ILE A 1 107 ? 7.340 16.845 -8.909 1.00 91.94 107 ILE A N 1
ATOM 827 C CA . ILE A 1 107 ? 8.587 17.319 -8.288 1.00 91.94 107 ILE A CA 1
ATOM 828 C C . ILE A 1 107 ? 9.816 16.775 -9.021 1.00 91.94 107 ILE A C 1
ATOM 830 O O . ILE A 1 107 ? 10.742 17.530 -9.302 1.00 91.94 107 ILE A O 1
ATOM 834 N N . PHE A 1 108 ? 9.846 15.470 -9.306 1.00 87.62 108 PHE A N 1
ATOM 835 C CA . PHE A 1 108 ? 11.044 14.810 -9.840 1.00 87.62 108 PHE A CA 1
ATOM 836 C C . PHE A 1 108 ? 11.041 14.644 -11.362 1.00 87.62 108 PHE A C 1
ATOM 838 O O . PHE A 1 108 ? 12.084 14.338 -11.929 1.00 87.62 108 PHE A O 1
ATOM 845 N N . PHE A 1 109 ? 9.890 14.849 -12.006 1.00 85.06 109 PHE A N 1
ATOM 846 C CA . PHE A 1 109 ? 9.686 14.799 -13.453 1.00 85.06 109 PHE A CA 1
ATOM 847 C C . PHE A 1 109 ? 10.394 13.626 -14.152 1.00 85.06 109 PHE A C 1
ATOM 849 O O . PHE A 1 109 ? 11.349 13.804 -14.904 1.00 85.06 109 PHE A O 1
ATOM 856 N N . TYR A 1 110 ? 9.881 12.410 -13.948 1.00 79.62 110 TYR A N 1
ATOM 857 C CA . TYR A 1 110 ? 10.383 11.211 -14.634 1.00 79.62 110 TYR A CA 1
ATOM 858 C C . TYR A 1 110 ? 9.760 10.993 -16.027 1.00 79.62 110 TYR A C 1
ATOM 860 O O . TYR A 1 110 ? 10.110 10.046 -16.720 1.00 79.62 110 TYR A O 1
ATOM 868 N N . GLY A 1 111 ? 8.835 11.864 -16.449 1.00 85.31 111 GLY A N 1
ATOM 869 C CA . GLY A 1 111 ? 8.124 11.785 -17.728 1.00 85.31 111 GLY A CA 1
ATOM 870 C C . GLY A 1 111 ? 6.656 11.361 -17.597 1.00 85.31 111 GLY A C 1
ATOM 871 O O . GLY A 1 111 ? 6.228 10.767 -16.607 1.00 85.31 111 GLY A O 1
ATOM 872 N N . PHE A 1 112 ? 5.858 11.665 -18.626 1.00 87.38 112 PHE A N 1
ATOM 873 C CA . PHE A 1 112 ? 4.409 11.413 -18.641 1.00 87.38 112 PHE A CA 1
ATOM 874 C C . PHE A 1 112 ? 3.991 9.947 -18.405 1.00 87.38 112 PHE A C 1
ATOM 876 O O . PHE A 1 112 ? 3.008 9.727 -17.692 1.00 87.38 112 PHE A O 1
ATOM 883 N N . PRO A 1 113 ? 4.697 8.926 -18.927 1.00 90.69 113 PRO A N 1
ATOM 884 C CA . PRO A 1 113 ? 4.293 7.536 -18.717 1.00 90.69 113 PRO A CA 1
ATOM 885 C C . PRO A 1 113 ? 4.296 7.105 -17.240 1.00 90.69 113 PRO A C 1
ATOM 887 O O . PRO A 1 113 ? 3.522 6.233 -16.850 1.00 90.69 113 PRO A O 1
ATOM 890 N N . HIS A 1 114 ? 5.104 7.742 -16.385 1.00 89.69 114 HIS A N 1
ATOM 891 C CA . HIS A 1 114 ? 5.199 7.380 -14.969 1.00 89.69 114 HIS A CA 1
ATOM 892 C C . HIS A 1 114 ? 3.958 7.754 -14.148 1.00 89.69 114 HIS A C 1
ATOM 894 O O . HIS A 1 114 ? 3.741 7.181 -13.078 1.00 89.69 114 HIS A O 1
ATOM 900 N N . TYR A 1 115 ? 3.084 8.628 -14.659 1.00 93.50 115 TYR A N 1
ATOM 901 C CA . TYR A 1 115 ? 1.787 8.897 -14.029 1.00 93.50 115 TYR A CA 1
ATOM 902 C C . TYR A 1 115 ? 0.879 7.655 -13.998 1.00 93.50 115 TYR A C 1
ATOM 904 O O . TYR A 1 115 ? -0.020 7.587 -13.160 1.00 93.50 115 TYR A O 1
ATOM 912 N N . LEU A 1 116 ? 1.136 6.633 -14.828 1.00 94.88 116 LEU A N 1
ATOM 913 C CA . LEU A 1 116 ? 0.400 5.362 -14.793 1.00 94.88 116 LEU A CA 1
ATOM 914 C C . LEU A 1 116 ? 0.528 4.632 -13.446 1.00 94.88 116 LEU A C 1
ATOM 916 O O . LEU A 1 116 ? -0.380 3.893 -13.061 1.00 94.88 116 LEU A O 1
ATOM 920 N N . TYR A 1 117 ? 1.596 4.875 -12.679 1.00 94.75 117 TYR A N 1
ATOM 921 C CA . TYR A 1 117 ? 1.735 4.311 -11.332 1.00 94.75 117 TYR A CA 1
ATOM 922 C C . TYR A 1 117 ? 0.711 4.870 -10.330 1.00 94.75 117 TYR A C 1
ATOM 924 O O . TYR A 1 117 ? 0.445 4.219 -9.318 1.00 94.75 117 TYR A O 1
ATOM 932 N N . ALA A 1 118 ? 0.019 5.975 -10.648 1.00 96.19 118 ALA A N 1
ATOM 933 C CA . ALA A 1 118 ? -1.151 6.426 -9.889 1.00 96.19 118 ALA A CA 1
ATOM 934 C C . ALA A 1 118 ? -2.222 5.334 -9.760 1.00 96.19 118 ALA A C 1
ATOM 936 O O . ALA A 1 118 ? -2.837 5.198 -8.700 1.00 96.19 118 ALA A O 1
ATOM 937 N N . LEU A 1 119 ? -2.390 4.497 -10.791 1.00 96.69 119 LEU A N 1
ATOM 938 C CA . LEU A 1 119 ? -3.336 3.381 -10.773 1.00 96.69 119 LEU A CA 1
ATOM 939 C C . LEU A 1 119 ? -2.998 2.347 -9.692 1.00 96.69 119 LEU A C 1
ATOM 941 O O . LEU A 1 119 ? -3.908 1.769 -9.101 1.00 96.69 119 LEU A O 1
ATOM 945 N N . CYS A 1 120 ? -1.712 2.152 -9.381 1.00 96.94 120 CYS A N 1
ATOM 946 C CA . CYS A 1 120 ? -1.285 1.243 -8.319 1.00 96.94 120 CYS A CA 1
ATOM 947 C C . CYS A 1 120 ? -1.743 1.761 -6.948 1.00 96.94 120 CYS A C 1
ATOM 949 O O . CYS A 1 120 ? -2.359 1.017 -6.187 1.00 96.94 120 CYS A O 1
ATOM 951 N N . ASN A 1 121 ? -1.542 3.047 -6.651 1.00 96.75 121 ASN A N 1
ATOM 952 C CA . ASN A 1 121 ? -1.926 3.603 -5.346 1.00 96.75 121 ASN A CA 1
ATOM 953 C C . ASN A 1 121 ? -3.447 3.741 -5.191 1.00 96.75 121 ASN A C 1
ATOM 955 O O . ASN A 1 121 ? -3.971 3.544 -4.093 1.00 96.75 121 ASN A O 1
ATOM 959 N N . ILE A 1 122 ? -4.173 3.980 -6.287 1.00 97.56 122 ILE A N 1
ATOM 960 C CA . ILE A 1 122 ? -5.641 3.886 -6.311 1.00 97.56 122 ILE A CA 1
ATOM 961 C C . ILE A 1 122 ? -6.087 2.449 -6.008 1.00 97.56 122 ILE A C 1
ATOM 963 O O . ILE A 1 122 ? -6.961 2.243 -5.165 1.00 97.56 122 ILE A O 1
ATOM 967 N N . ALA A 1 123 ? -5.467 1.449 -6.642 1.00 97.88 123 ALA A N 1
ATOM 968 C CA . ALA A 1 123 ? -5.788 0.044 -6.405 1.00 97.88 123 ALA A CA 1
ATOM 969 C C . ALA A 1 123 ? -5.551 -0.368 -4.944 1.00 97.88 123 ALA A C 1
ATOM 971 O O . ALA A 1 123 ? -6.368 -1.109 -4.399 1.00 97.88 123 ALA A O 1
ATOM 972 N N . VAL A 1 124 ? -4.511 0.157 -4.281 1.00 98.06 124 VAL A N 1
ATOM 973 C CA . VAL A 1 124 ? -4.308 -0.070 -2.839 1.00 98.06 124 VAL A CA 1
ATOM 974 C C . VAL A 1 124 ? -5.520 0.385 -2.033 1.00 98.06 124 VAL A C 1
ATOM 976 O O . VAL A 1 124 ? -6.074 -0.410 -1.277 1.00 98.06 124 VAL A O 1
ATOM 979 N N . ALA A 1 125 ? -5.978 1.625 -2.222 1.00 97.88 125 ALA A N 1
ATOM 980 C CA . ALA A 1 125 ? -7.132 2.148 -1.492 1.00 97.88 125 ALA A CA 1
ATOM 981 C C . ALA A 1 125 ? -8.406 1.322 -1.751 1.00 97.88 125 ALA A C 1
ATOM 983 O O . ALA A 1 125 ? -9.168 1.042 -0.823 1.00 97.88 125 ALA A O 1
ATOM 984 N N . LEU A 1 126 ? -8.626 0.886 -2.995 1.00 97.75 126 LEU A N 1
ATOM 985 C CA . LEU A 1 126 ? -9.776 0.055 -3.357 1.00 97.75 126 LEU A CA 1
ATOM 986 C C . LEU A 1 126 ? -9.724 -1.325 -2.690 1.00 97.75 126 LEU A C 1
ATOM 988 O O . LEU A 1 126 ? -10.709 -1.745 -2.083 1.00 97.75 126 LEU A O 1
ATOM 992 N N . VAL A 1 127 ? -8.587 -2.020 -2.759 1.00 97.81 127 VAL A N 1
ATOM 993 C CA . VAL A 1 127 ? -8.421 -3.349 -2.145 1.00 97.81 127 VAL A CA 1
ATOM 994 C C . VAL A 1 127 ? -8.549 -3.25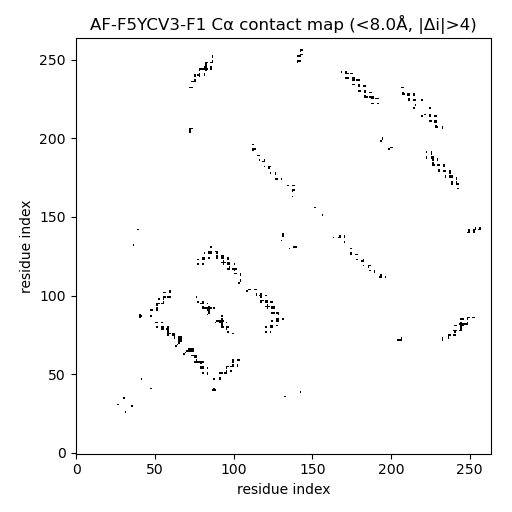7 -0.626 1.00 97.81 127 VAL A C 1
ATOM 996 O O . VAL A 1 127 ? -9.284 -4.044 -0.027 1.00 97.81 127 VAL A O 1
ATOM 999 N N . THR A 1 128 ? -7.922 -2.263 0.005 1.00 97.50 128 THR A N 1
ATOM 1000 C CA . THR A 1 128 ? -8.070 -2.021 1.446 1.00 97.50 128 THR A CA 1
ATOM 1001 C C . THR A 1 128 ? -9.532 -1.769 1.819 1.00 97.50 128 THR A C 1
ATOM 1003 O O . THR A 1 128 ? -10.026 -2.361 2.776 1.00 97.50 128 THR A O 1
ATOM 1006 N N . ALA A 1 129 ? -10.267 -0.971 1.040 1.00 96.50 129 ALA A N 1
ATOM 1007 C CA . ALA A 1 129 ? -11.690 -0.731 1.276 1.00 96.50 129 ALA A CA 1
ATOM 1008 C C . ALA A 1 129 ? -12.553 -1.997 1.141 1.00 96.50 129 ALA A C 1
ATOM 1010 O O . ALA A 1 129 ? -13.478 -2.198 1.933 1.00 96.50 129 ALA A O 1
ATOM 1011 N N . VAL A 1 130 ? -12.246 -2.872 0.177 1.00 96.12 130 VAL A N 1
ATOM 1012 C CA . VAL A 1 130 ? -12.913 -4.178 0.042 1.00 96.12 130 VAL A CA 1
ATOM 1013 C C . VAL A 1 130 ? -12.679 -5.031 1.290 1.00 96.12 130 VAL A C 1
ATOM 1015 O O . VAL A 1 130 ? -13.632 -5.591 1.827 1.00 96.12 130 VAL A O 1
ATOM 1018 N N . PHE A 1 131 ? -11.450 -5.070 1.809 1.00 96.44 131 PHE A N 1
ATOM 1019 C CA . PHE A 1 131 ? -11.131 -5.813 3.030 1.00 96.44 131 PHE A CA 1
ATOM 1020 C C . PHE A 1 131 ? -11.826 -5.253 4.271 1.00 96.44 131 PHE A C 1
ATOM 1022 O O . PHE A 1 131 ? -12.373 -6.032 5.046 1.00 96.44 131 PHE A O 1
ATOM 1029 N N . ILE A 1 132 ? -11.885 -3.926 4.430 1.00 94.81 132 ILE A N 1
ATOM 1030 C CA . ILE A 1 132 ? -12.655 -3.282 5.510 1.00 94.81 132 ILE A CA 1
ATOM 1031 C C . ILE A 1 132 ? -14.125 -3.726 5.461 1.00 94.81 132 ILE A C 1
ATOM 1033 O O . ILE A 1 132 ? -14.745 -3.956 6.498 1.00 94.81 132 ILE A O 1
ATOM 1037 N N . ARG A 1 133 ? -14.687 -3.880 4.255 1.00 91.62 133 ARG A N 1
ATOM 1038 C CA . ARG A 1 133 ? -16.071 -4.333 4.069 1.00 91.62 133 ARG A CA 1
ATOM 1039 C C . ARG A 1 133 ? -16.253 -5.831 4.327 1.00 91.62 133 ARG A C 1
ATOM 1041 O O . ARG A 1 133 ? -17.316 -6.223 4.803 1.00 91.62 133 ARG A O 1
ATOM 1048 N N . TRP A 1 134 ? -15.269 -6.661 3.988 1.00 93.75 134 TRP A N 1
ATOM 1049 C CA . TRP A 1 134 ? -15.330 -8.114 4.192 1.00 93.75 134 TRP A CA 1
ATOM 1050 C C . TRP A 1 134 ? -15.064 -8.538 5.637 1.00 93.75 134 TRP A C 1
ATOM 1052 O O . TRP A 1 134 ? -15.698 -9.482 6.102 1.00 93.75 134 TRP A O 1
ATOM 1062 N N . PHE A 1 135 ? -14.199 -7.815 6.350 1.00 95.00 135 PHE A N 1
ATOM 1063 C CA . PHE A 1 135 ? -13.785 -8.112 7.727 1.00 95.00 135 PHE A CA 1
ATOM 1064 C C . PHE A 1 135 ? -14.072 -6.932 8.670 1.00 95.00 135 PHE A C 1
ATOM 1066 O O . PHE A 1 135 ? -13.153 -6.362 9.269 1.00 95.00 135 PHE A O 1
ATOM 1073 N N . PRO A 1 136 ? -15.344 -6.497 8.786 1.00 92.31 136 PRO A N 1
ATOM 1074 C CA . PRO A 1 136 ? -15.685 -5.297 9.536 1.00 92.31 136 PRO A CA 1
ATOM 1075 C C . PRO A 1 136 ? -15.512 -5.467 11.045 1.00 92.31 136 PRO A C 1
ATOM 1077 O O . PRO A 1 136 ? -15.438 -4.456 11.726 1.00 92.31 136 PRO A O 1
ATOM 1080 N N . GLN A 1 137 ? -15.495 -6.697 11.577 1.00 90.75 137 GLN A N 1
ATOM 1081 C CA . GLN A 1 137 ? -15.338 -6.954 13.014 1.00 90.75 137 GLN A CA 1
ATOM 1082 C C . GLN A 1 137 ? -13.869 -6.855 13.422 1.00 90.75 137 GLN A C 1
ATOM 1084 O O . GLN A 1 137 ? -13.531 -6.254 14.438 1.00 90.75 137 GLN A O 1
ATOM 1089 N N . GLU A 1 138 ? -12.998 -7.412 12.590 1.00 92.19 138 GLU A N 1
ATOM 1090 C CA . GLU A 1 138 ? -11.567 -7.489 12.813 1.00 92.19 138 GLU A CA 1
ATOM 1091 C C . GLU A 1 138 ? -10.930 -6.120 12.570 1.00 92.19 138 GLU A C 1
ATOM 1093 O O . GLU A 1 138 ? -10.196 -5.625 13.422 1.00 92.19 138 GLU A O 1
ATOM 1098 N N . LEU A 1 139 ? -11.272 -5.462 11.458 1.00 90.81 139 LEU A N 1
ATOM 1099 C CA . LEU A 1 139 ? -10.714 -4.161 11.071 1.00 90.81 139 LEU A CA 1
ATOM 1100 C C . LEU A 1 139 ? -11.471 -2.968 11.670 1.00 90.81 139 LEU A C 1
ATOM 1102 O O . LEU A 1 139 ? -11.221 -1.826 11.276 1.00 90.81 139 LEU A O 1
ATOM 1106 N N . HIS A 1 140 ? -12.397 -3.201 12.606 1.00 89.50 140 HIS A N 1
ATOM 1107 C CA . HIS A 1 140 ? -13.086 -2.106 13.273 1.00 89.50 140 HIS A CA 1
ATOM 1108 C C . HIS A 1 140 ? -12.113 -1.311 14.145 1.00 89.50 140 HIS A C 1
ATOM 1110 O O . HIS A 1 140 ? -11.521 -1.841 15.091 1.00 89.50 140 HIS A O 1
ATOM 1116 N N . ILE A 1 141 ? -11.980 -0.022 13.841 1.00 86.81 141 ILE A N 1
ATOM 1117 C CA . ILE A 1 141 ? -11.220 0.920 14.653 1.00 86.81 141 ILE A CA 1
ATOM 1118 C C . ILE A 1 141 ? -12.182 1.532 15.674 1.00 86.81 141 ILE A C 1
ATOM 1120 O O . ILE A 1 141 ? -12.847 2.535 15.410 1.00 86.81 141 ILE A O 1
ATOM 1124 N N . ASP A 1 142 ? -12.267 0.890 16.837 1.00 81.69 142 ASP A N 1
ATOM 1125 C CA . ASP A 1 142 ? -12.964 1.426 18.006 1.00 81.69 142 ASP A CA 1
ATOM 1126 C C . ASP A 1 142 ? -12.151 2.613 18.554 1.00 81.69 142 ASP A C 1
ATOM 1128 O O . ASP A 1 142 ? -11.095 2.434 19.159 1.00 81.69 142 ASP A O 1
ATOM 1132 N N . GLY A 1 143 ? -12.620 3.840 18.303 1.00 67.81 143 GLY A N 1
ATOM 1133 C CA . GLY A 1 143 ? -11.997 5.065 18.825 1.00 67.81 143 GLY A CA 1
ATOM 1134 C C . GLY A 1 143 ? -12.255 5.281 20.320 1.00 67.81 143 GLY A C 1
ATOM 1135 O O . GLY A 1 143 ? -11.512 6.007 20.973 1.00 67.81 143 GLY A O 1
ATOM 1136 N N . ALA A 1 144 ? -13.281 4.629 20.870 1.00 60.16 144 ALA A N 1
ATOM 1137 C CA . ALA A 1 144 ? -13.641 4.696 22.278 1.00 60.16 144 ALA A CA 1
ATOM 1138 C C . ALA A 1 144 ? -13.386 3.340 22.943 1.00 60.16 144 ALA A C 1
ATOM 1140 O O . ALA A 1 144 ? -13.902 2.315 22.492 1.00 60.16 144 ALA A O 1
ATOM 1141 N N . GLU A 1 145 ? -12.604 3.338 24.025 1.00 60.31 145 GLU A N 1
ATOM 1142 C CA . GLU A 1 145 ? -12.481 2.178 24.905 1.00 60.31 145 GLU A CA 1
ATOM 1143 C C . GLU A 1 145 ? -13.887 1.705 25.281 1.00 60.31 145 GLU A C 1
ATOM 1145 O O . GLU A 1 145 ? -14.662 2.444 25.893 1.00 60.31 145 GLU A O 1
ATOM 1150 N N . LYS A 1 146 ? -14.243 0.471 24.903 1.00 68.81 146 LYS A N 1
ATOM 1151 C CA . LYS A 1 146 ? -15.442 -0.150 25.465 1.00 68.81 146 LYS A CA 1
ATOM 1152 C C . LYS A 1 146 ? -15.243 -0.155 26.983 1.00 68.81 146 LYS A C 1
ATOM 1154 O O . LYS A 1 146 ? -14.215 -0.672 27.427 1.00 68.81 146 LYS A O 1
ATOM 1159 N N . PRO A 1 147 ? -16.166 0.430 27.768 1.00 69.62 147 PRO A N 1
ATOM 1160 C CA . PRO A 1 147 ? -16.017 0.493 29.214 1.00 69.62 147 PRO A CA 1
ATOM 1161 C C . PRO A 1 147 ? -15.775 -0.922 29.721 1.00 69.62 147 PRO A C 1
ATOM 1163 O O . PRO A 1 147 ? -16.535 -1.825 29.372 1.00 69.62 147 PRO A O 1
ATOM 1166 N N . LEU A 1 148 ? -14.689 -1.115 30.475 1.00 72.38 148 LEU A N 1
ATOM 1167 C CA . LEU A 1 148 ? -14.270 -2.427 30.957 1.00 72.38 148 LEU A CA 1
ATOM 1168 C C . LEU A 1 148 ? -15.466 -3.136 31.623 1.00 72.38 148 LEU A C 1
ATOM 1170 O O . LEU A 1 148 ? -15.953 -2.608 32.626 1.00 72.38 148 LEU A O 1
ATOM 1174 N N . PRO A 1 149 ? -15.956 -4.298 31.128 1.00 71.00 149 PRO A N 1
ATOM 1175 C CA . PRO A 1 149 ? -16.903 -5.137 31.844 1.00 71.00 149 PRO A CA 1
ATOM 1176 C C . PRO A 1 149 ? -16.530 -5.307 33.316 1.00 71.00 149 PRO A C 1
ATOM 1178 O O . PRO A 1 149 ? -15.614 -6.051 33.677 1.00 71.00 149 PRO A O 1
ATOM 1181 N N . GLN A 1 150 ? -17.262 -4.602 34.176 1.00 77.81 150 GLN A N 1
ATOM 1182 C CA . GLN A 1 150 ? -17.115 -4.702 35.618 1.00 77.81 150 GLN A CA 1
ATOM 1183 C C . GLN A 1 150 ? -17.456 -6.144 36.026 1.00 77.81 150 GLN A C 1
ATOM 1185 O O . GLN A 1 150 ? -18.561 -6.621 35.779 1.00 77.81 150 GLN A O 1
ATOM 1190 N N . GLY A 1 151 ? -16.485 -6.865 36.597 1.00 80.44 151 GLY A N 1
ATOM 1191 C CA . GLY A 1 151 ? -16.691 -8.200 37.179 1.00 80.44 151 GLY A CA 1
ATOM 1192 C C . GLY A 1 151 ? -16.033 -9.390 36.468 1.00 80.44 151 GLY A C 1
ATOM 1193 O O . GLY A 1 151 ? -16.172 -10.515 36.942 1.00 80.44 151 GLY A O 1
ATOM 1194 N N . HIS A 1 152 ? -15.293 -9.196 35.372 1.00 70.12 152 HIS A N 1
ATOM 1195 C CA . HIS A 1 152 ? -14.572 -10.301 34.717 1.00 70.12 152 HIS A CA 1
ATOM 1196 C C . HIS A 1 152 ? -13.188 -10.551 35.345 1.00 70.12 152 HIS A C 1
ATOM 1198 O O . HIS A 1 152 ? -12.433 -9.616 35.607 1.00 70.12 152 HIS A O 1
ATOM 1204 N N . ARG A 1 153 ? -12.839 -11.829 35.572 1.00 80.88 153 ARG A N 1
ATOM 1205 C CA . ARG A 1 153 ? -11.531 -12.241 36.120 1.00 80.88 153 ARG A CA 1
ATOM 1206 C C . ARG A 1 153 ? -10.391 -11.842 35.163 1.00 80.88 153 ARG A C 1
ATOM 1208 O O . ARG A 1 153 ? -10.535 -12.046 33.957 1.00 80.88 153 ARG A O 1
ATOM 1215 N N . PRO A 1 154 ? -9.239 -11.359 35.667 1.00 79.69 154 PRO A N 1
ATOM 1216 C CA . PRO A 1 154 ? -8.150 -10.821 34.839 1.00 79.69 154 PRO A CA 1
ATOM 1217 C C . PRO A 1 154 ? -7.583 -11.817 33.812 1.00 79.69 154 PRO A C 1
ATOM 1219 O O . PRO A 1 154 ? -7.158 -11.410 32.736 1.00 79.69 154 PRO A O 1
ATOM 1222 N N . SER A 1 155 ? -7.634 -13.126 34.082 1.00 84.50 155 SER A N 1
ATOM 1223 C CA . SER A 1 155 ? -7.162 -14.150 33.138 1.00 84.50 155 SER A CA 1
ATOM 1224 C C . SER A 1 155 ? -8.040 -14.292 31.889 1.00 84.50 155 SER A C 1
ATOM 1226 O O . SER A 1 155 ? -7.533 -14.586 30.808 1.00 84.50 155 SER A O 1
ATOM 1228 N N . GLN A 1 156 ? -9.351 -14.065 32.006 1.00 86.56 156 GLN A N 1
ATOM 1229 C CA . GLN A 1 156 ? -10.279 -14.188 30.880 1.00 86.56 156 GLN A CA 1
ATOM 1230 C C . GLN A 1 156 ? -10.105 -13.025 29.892 1.00 86.56 156 GLN A C 1
ATOM 1232 O O . GLN A 1 156 ? -10.103 -13.235 28.679 1.00 86.56 156 GLN A O 1
ATOM 1237 N N . TRP A 1 157 ? -9.856 -11.825 30.415 1.00 81.88 157 TRP A N 1
ATOM 1238 C CA . TRP A 1 157 ? -9.574 -10.618 29.638 1.00 81.88 157 TRP A CA 1
ATOM 1239 C C . TRP A 1 157 ? -8.372 -10.753 28.711 1.00 81.88 157 TRP A C 1
ATOM 1241 O O . TRP A 1 157 ? -8.452 -10.417 27.530 1.00 81.88 157 TRP A O 1
ATOM 1251 N N . GLN A 1 158 ? -7.266 -11.282 29.235 1.00 85.75 158 GLN A N 1
ATOM 1252 C CA . GLN A 1 158 ? -6.035 -11.429 28.464 1.00 85.75 158 GLN A CA 1
ATOM 1253 C C . GLN A 1 158 ? -6.227 -12.368 27.265 1.00 85.75 158 GLN A C 1
ATOM 1255 O O . GLN A 1 158 ? -5.696 -12.110 26.186 1.00 85.75 158 GLN A O 1
ATOM 1260 N N . SER A 1 159 ? -7.034 -13.423 27.429 1.00 88.06 159 SER A N 1
ATOM 1261 C CA . SER A 1 159 ? -7.330 -14.365 26.346 1.00 88.06 159 SER A CA 1
ATOM 1262 C C . SER A 1 159 ? -8.168 -13.745 25.222 1.00 88.06 159 SER A C 1
ATOM 1264 O O . SER A 1 159 ? -7.873 -13.985 24.054 1.00 88.06 159 SER A O 1
ATOM 1266 N N . GLN A 1 160 ? -9.156 -12.905 25.553 1.00 89.00 160 GLN A N 1
ATOM 1267 C CA . GLN A 1 160 ? -10.002 -12.233 24.559 1.00 89.00 160 GLN A CA 1
ATOM 1268 C C . GLN A 1 160 ? -9.217 -11.180 23.776 1.00 89.00 160 GLN A C 1
ATOM 1270 O O . GLN A 1 160 ? -9.255 -11.173 22.550 1.00 89.00 160 GLN A O 1
ATOM 1275 N N . TRP A 1 161 ? -8.423 -10.356 24.467 1.00 88.50 161 TRP A N 1
ATOM 1276 C CA . TRP A 1 161 ? -7.589 -9.351 23.807 1.00 88.50 161 TRP A CA 1
ATOM 1277 C C . TRP A 1 161 ? -6.583 -9.975 22.828 1.00 88.50 161 TRP A C 1
ATOM 1279 O O . TRP A 1 161 ? -6.408 -9.476 21.716 1.00 88.50 161 TRP A O 1
ATOM 1289 N N . LEU A 1 162 ? -5.952 -11.095 23.207 1.00 89.88 162 LEU A N 1
ATOM 1290 C CA . LEU A 1 162 ? -5.052 -11.829 22.312 1.00 89.88 162 LEU A CA 1
ATOM 1291 C C . LEU A 1 162 ? -5.790 -12.394 21.093 1.00 89.88 162 LEU A C 1
ATOM 1293 O O . LEU A 1 162 ? -5.261 -12.318 19.988 1.00 89.88 162 LEU A O 1
ATOM 1297 N N . GLN A 1 163 ? -6.999 -12.933 21.272 1.00 91.81 163 GLN A N 1
ATOM 1298 C CA . GLN A 1 163 ? -7.815 -13.431 20.160 1.00 91.81 163 GLN A CA 1
ATOM 1299 C C . GLN A 1 163 ? -8.172 -12.310 19.176 1.00 91.81 163 GLN A C 1
ATOM 1301 O O . GLN A 1 163 ? -8.011 -12.495 17.968 1.00 91.81 163 GLN A O 1
ATOM 1306 N N . ASP A 1 164 ? -8.556 -11.136 19.677 1.00 90.62 164 ASP A N 1
ATOM 1307 C CA . ASP A 1 164 ? -8.873 -9.970 18.846 1.00 90.62 164 ASP A CA 1
ATOM 1308 C C . ASP A 1 164 ? -7.635 -9.453 18.094 1.00 90.62 164 ASP A C 1
ATOM 1310 O O . ASP A 1 164 ? -7.693 -9.156 16.895 1.00 90.62 164 ASP A O 1
ATOM 1314 N N . LEU A 1 165 ? -6.485 -9.384 18.776 1.00 92.56 165 LEU A N 1
ATOM 1315 C CA . LEU A 1 165 ? -5.217 -8.977 18.169 1.00 92.56 165 LEU A CA 1
ATOM 1316 C C . LEU A 1 165 ? -4.775 -9.962 17.079 1.00 92.56 165 LEU A C 1
ATOM 1318 O O . LEU A 1 165 ? -4.359 -9.540 15.999 1.00 92.56 165 LEU A O 1
ATOM 1322 N N . MET A 1 166 ? -4.881 -11.265 17.342 1.00 95.19 166 MET A N 1
ATOM 1323 C CA . MET A 1 166 ? -4.554 -12.302 16.365 1.00 95.19 166 MET A CA 1
ATOM 1324 C C . MET A 1 166 ? -5.488 -12.246 15.156 1.00 95.19 166 MET A C 1
ATOM 1326 O O . MET A 1 166 ? -5.004 -12.315 14.028 1.00 95.19 166 MET A O 1
ATOM 1330 N N . GLY A 1 167 ? -6.796 -12.061 15.367 1.00 95.38 167 GLY A N 1
ATOM 1331 C CA . GLY A 1 167 ? -7.767 -11.894 14.283 1.00 95.38 167 GLY A CA 1
ATOM 1332 C C . GLY A 1 167 ? -7.407 -10.722 13.367 1.00 95.38 167 GLY A C 1
ATOM 1333 O O . GLY A 1 167 ? -7.309 -10.889 12.150 1.00 95.38 167 GLY A O 1
ATOM 1334 N N . ARG A 1 168 ? -7.089 -9.561 13.955 1.00 95.75 168 ARG A N 1
ATOM 1335 C CA . ARG A 1 168 ? -6.590 -8.377 13.232 1.00 95.75 168 ARG A CA 1
ATOM 1336 C C . ARG A 1 168 ? -5.321 -8.666 12.443 1.00 95.75 168 ARG A C 1
ATOM 1338 O O . ARG A 1 168 ? -5.258 -8.365 11.253 1.00 95.75 168 ARG A O 1
ATOM 1345 N N . ALA A 1 169 ? -4.323 -9.263 13.090 1.00 97.06 169 ALA A N 1
ATOM 1346 C CA . ALA A 1 169 ? -3.045 -9.566 12.460 1.00 97.06 169 ALA A CA 1
ATOM 1347 C C . ALA A 1 169 ? -3.210 -10.519 11.267 1.00 97.06 169 ALA A C 1
ATOM 1349 O O . ALA A 1 169 ? -2.631 -10.277 10.211 1.00 97.06 169 ALA A O 1
ATOM 1350 N N . ILE A 1 170 ? -4.040 -11.559 11.400 1.00 97.50 170 ILE A N 1
ATOM 1351 C CA . ILE A 1 170 ? -4.328 -12.506 10.314 1.00 97.50 170 ILE A CA 1
ATOM 1352 C C . ILE A 1 170 ? -4.961 -11.780 9.124 1.00 97.50 170 ILE A C 1
ATOM 1354 O O . ILE A 1 170 ? -4.493 -11.938 7.996 1.00 97.50 170 ILE A O 1
ATOM 1358 N N . VAL A 1 171 ? -5.981 -10.950 9.359 1.00 97.31 171 VAL A N 1
ATOM 1359 C CA . VAL A 1 171 ? -6.643 -10.201 8.280 1.00 97.31 171 VAL A CA 1
ATOM 1360 C C . VAL A 1 171 ? -5.675 -9.229 7.599 1.00 97.31 171 VAL A C 1
ATOM 1362 O O . VAL A 1 171 ? -5.670 -9.148 6.371 1.00 97.31 171 VAL A O 1
ATOM 1365 N N . LEU A 1 172 ? -4.815 -8.541 8.357 1.00 97.50 172 LEU A N 1
ATOM 1366 C CA . LEU A 1 172 ? -3.799 -7.641 7.797 1.00 97.50 172 LEU A CA 1
ATOM 1367 C C . LEU A 1 172 ? -2.751 -8.385 6.961 1.00 97.50 172 LEU A C 1
ATOM 1369 O O . LEU A 1 172 ? -2.365 -7.890 5.904 1.00 97.50 172 LEU A O 1
ATOM 1373 N N . VAL A 1 173 ? -2.340 -9.588 7.370 1.00 98.06 173 VAL A N 1
ATOM 1374 C CA . VAL A 1 173 ? -1.444 -10.441 6.571 1.00 98.06 173 VAL A CA 1
ATOM 1375 C C . VAL A 1 173 ? -2.114 -10.849 5.258 1.00 98.06 173 VAL A C 1
ATOM 1377 O O . VAL A 1 173 ? -1.503 -10.725 4.196 1.00 98.06 173 VAL A O 1
ATOM 1380 N N . ILE A 1 174 ? -3.376 -11.286 5.296 1.00 98.06 174 ILE A N 1
ATOM 1381 C CA . ILE A 1 174 ? -4.124 -11.649 4.081 1.00 98.06 174 ILE A CA 1
ATOM 1382 C C . ILE A 1 174 ? -4.277 -10.427 3.161 1.00 98.06 174 ILE A C 1
ATOM 1384 O O . ILE A 1 174 ? -4.067 -10.543 1.951 1.00 98.06 174 ILE A O 1
ATOM 1388 N N . LEU A 1 175 ? -4.575 -9.250 3.724 1.00 97.69 175 LEU A N 1
ATOM 1389 C CA . LEU A 1 175 ? -4.623 -7.986 2.986 1.00 97.69 175 LEU A CA 1
ATOM 1390 C C . LEU A 1 175 ? -3.279 -7.686 2.307 1.00 97.69 175 LEU A C 1
ATOM 1392 O O . LEU A 1 175 ? -3.261 -7.341 1.128 1.00 97.69 175 LEU A O 1
ATOM 1396 N N . SER A 1 176 ? -2.153 -7.862 3.001 1.00 97.81 176 SER A N 1
ATOM 1397 C CA . SER A 1 176 ? -0.816 -7.665 2.424 1.00 97.81 176 SER A CA 1
ATOM 1398 C C . SER A 1 176 ? -0.527 -8.602 1.260 1.00 97.81 176 SER A C 1
ATOM 1400 O O . SER A 1 176 ? 0.023 -8.156 0.253 1.00 97.81 176 SER A O 1
ATOM 1402 N N . PHE A 1 177 ? -0.923 -9.874 1.352 1.00 98.25 177 PHE A N 1
ATOM 1403 C CA . PHE A 1 177 ? -0.790 -10.816 0.238 1.00 98.25 177 PHE A CA 1
ATOM 1404 C C . PHE A 1 177 ? -1.657 -10.409 -0.957 1.00 98.25 177 PHE A C 1
ATOM 1406 O O . PHE A 1 177 ? -1.167 -10.385 -2.086 1.00 98.25 177 PHE A O 1
ATOM 1413 N N . ALA A 1 178 ? -2.917 -10.036 -0.720 1.00 98.19 178 ALA A N 1
ATOM 1414 C CA . ALA A 1 178 ? -3.815 -9.578 -1.777 1.00 98.19 178 ALA A CA 1
ATOM 1415 C C . ALA A 1 178 ? -3.275 -8.315 -2.472 1.00 98.19 178 ALA A C 1
ATOM 1417 O O . ALA A 1 178 ? -3.210 -8.261 -3.701 1.00 98.19 178 ALA A O 1
ATOM 1418 N N . LEU A 1 179 ? -2.816 -7.333 -1.691 1.00 97.75 179 LEU A N 1
ATOM 1419 C CA . LEU A 1 179 ? -2.171 -6.124 -2.202 1.00 97.75 179 LEU A CA 1
ATOM 1420 C C . LEU A 1 179 ? -0.893 -6.451 -2.980 1.00 97.75 179 LEU A C 1
ATOM 1422 O O . LEU A 1 179 ? -0.695 -5.908 -4.061 1.00 97.75 179 LEU A O 1
ATOM 1426 N N . CYS A 1 180 ? -0.045 -7.352 -2.482 1.00 97.81 180 CYS A N 1
ATOM 1427 C CA . CYS A 1 180 ? 1.176 -7.756 -3.176 1.00 97.81 180 CYS A CA 1
ATOM 1428 C C . CYS A 1 180 ? 0.877 -8.331 -4.566 1.00 97.81 180 CYS A C 1
ATOM 1430 O O . CYS A 1 180 ? 1.528 -7.941 -5.536 1.00 97.81 180 CYS A O 1
ATOM 1432 N N . LEU A 1 181 ? -0.134 -9.196 -4.692 1.00 97.88 181 LEU A N 1
ATOM 1433 C CA . LEU A 1 181 ? -0.523 -9.761 -5.985 1.00 97.88 181 LEU A CA 1
ATOM 1434 C C . LEU A 1 181 ? -1.053 -8.684 -6.937 1.00 97.88 181 LEU A C 1
ATOM 1436 O O . LEU A 1 181 ? -0.574 -8.578 -8.066 1.00 97.88 181 LEU A O 1
ATOM 1440 N N . VAL A 1 182 ? -1.993 -7.853 -6.475 1.00 98.06 182 VAL A N 1
ATOM 1441 C CA . VAL A 1 182 ? -2.600 -6.794 -7.299 1.00 98.06 182 VAL A CA 1
ATOM 1442 C C . VAL A 1 182 ? -1.547 -5.788 -7.772 1.00 98.06 182 VAL A C 1
ATOM 1444 O O . VAL A 1 182 ? -1.504 -5.456 -8.956 1.00 98.06 182 VAL A O 1
ATOM 1447 N N . ILE A 1 183 ? -0.665 -5.340 -6.878 1.00 97.06 183 ILE A N 1
ATOM 1448 C CA . ILE A 1 183 ? 0.357 -4.333 -7.188 1.00 97.06 183 ILE A CA 1
ATOM 1449 C C . ILE A 1 183 ? 1.500 -4.915 -8.021 1.00 97.06 183 ILE A C 1
ATOM 1451 O O . ILE A 1 183 ? 1.999 -4.229 -8.907 1.00 97.06 183 ILE A O 1
ATOM 1455 N N . SER A 1 184 ? 1.882 -6.178 -7.821 1.00 97.25 184 SER A N 1
ATOM 1456 C CA . SER A 1 184 ? 2.873 -6.832 -8.690 1.00 97.25 184 SER A CA 1
ATOM 1457 C C . SER A 1 184 ? 2.365 -6.959 -10.127 1.00 97.25 184 SER A C 1
ATOM 1459 O O . SER A 1 184 ? 3.108 -6.669 -11.062 1.00 97.25 184 SER A O 1
ATOM 1461 N N . VAL A 1 185 ? 1.089 -7.319 -10.313 1.00 98.00 185 VAL A N 1
ATOM 1462 C CA . VAL A 1 185 ? 0.474 -7.408 -11.647 1.00 98.00 185 VAL A CA 1
ATOM 1463 C C . VAL A 1 185 ? 0.325 -6.024 -12.279 1.00 98.00 185 VAL A C 1
ATOM 1465 O O . VAL A 1 185 ? 0.823 -5.810 -13.382 1.00 98.00 185 VAL A O 1
ATOM 1468 N N . LEU A 1 186 ? -0.314 -5.070 -11.592 1.00 97.31 186 LEU A N 1
ATOM 1469 C CA . LEU A 1 186 ? -0.516 -3.717 -12.126 1.00 97.31 186 LEU A CA 1
ATOM 1470 C C . LEU A 1 186 ? 0.812 -3.004 -12.385 1.00 97.31 186 LEU A C 1
ATOM 1472 O O . LEU A 1 186 ? 0.999 -2.427 -13.450 1.00 97.31 186 LEU A O 1
ATOM 1476 N N . GLY A 1 187 ? 1.750 -3.088 -11.444 1.00 95.56 187 GLY A N 1
ATOM 1477 C CA . GLY A 1 187 ? 3.070 -2.486 -11.567 1.00 95.56 187 GLY A CA 1
ATOM 1478 C C . GLY A 1 187 ? 3.877 -3.075 -12.722 1.00 95.56 187 GLY A C 1
ATOM 1479 O O . GLY A 1 187 ? 4.465 -2.316 -13.490 1.00 95.56 187 GLY A O 1
ATOM 1480 N N . GLY A 1 188 ? 3.851 -4.401 -12.900 1.00 95.81 188 GLY A N 1
ATOM 1481 C CA . GLY A 1 188 ? 4.503 -5.064 -14.032 1.00 95.81 188 GLY A CA 1
ATOM 1482 C C . GLY A 1 188 ? 3.887 -4.672 -15.379 1.00 95.81 188 GLY A C 1
ATOM 1483 O O . GLY A 1 188 ? 4.614 -4.388 -16.330 1.00 95.81 188 GLY A O 1
ATOM 1484 N N . LEU A 1 189 ? 2.554 -4.570 -15.460 1.00 96.81 189 LEU A N 1
ATOM 1485 C CA . LEU A 1 189 ? 1.864 -4.086 -16.662 1.00 96.81 189 LEU A CA 1
ATOM 1486 C C . LEU A 1 189 ? 2.206 -2.622 -16.970 1.00 96.81 189 LEU A C 1
ATOM 1488 O O . LEU A 1 189 ? 2.530 -2.304 -18.114 1.00 96.81 189 LEU A O 1
ATOM 1492 N N . CYS A 1 190 ? 2.202 -1.743 -15.964 1.00 95.31 190 CYS A N 1
ATOM 1493 C CA . CYS A 1 190 ? 2.628 -0.353 -16.127 1.00 95.31 190 CYS A CA 1
ATOM 1494 C C . CYS A 1 190 ? 4.078 -0.270 -16.619 1.00 95.31 190 CYS A C 1
ATOM 1496 O O . CYS A 1 190 ? 4.358 0.478 -17.551 1.00 95.31 190 CYS A O 1
ATOM 1498 N N . ALA A 1 191 ? 4.988 -1.071 -16.059 1.00 93.56 191 ALA A N 1
ATOM 1499 C CA . ALA A 1 191 ? 6.389 -1.093 -16.473 1.00 93.56 191 ALA A CA 1
ATOM 1500 C C . ALA A 1 191 ? 6.568 -1.511 -17.941 1.00 93.56 191 ALA A C 1
ATOM 1502 O O . ALA A 1 191 ? 7.379 -0.916 -18.650 1.00 93.56 191 ALA A O 1
ATOM 1503 N N . LEU A 1 192 ? 5.797 -2.496 -18.414 1.00 94.19 192 LEU A N 1
ATOM 1504 C CA . LEU A 1 192 ? 5.797 -2.904 -19.822 1.00 94.19 192 LEU A CA 1
ATOM 1505 C C . LEU A 1 192 ? 5.307 -1.786 -20.743 1.00 94.19 192 LEU A C 1
ATOM 1507 O O . LEU A 1 192 ? 5.930 -1.530 -21.771 1.00 94.19 192 LEU A O 1
ATOM 1511 N N . ILE A 1 193 ? 4.217 -1.112 -20.364 1.00 94.88 193 ILE A N 1
ATOM 1512 C CA . ILE A 1 193 ? 3.669 0.009 -21.134 1.00 94.88 193 ILE A CA 1
ATOM 1513 C C . ILE A 1 193 ? 4.705 1.136 -21.210 1.00 94.88 193 ILE A C 1
ATOM 1515 O O . ILE A 1 193 ? 5.009 1.604 -22.303 1.00 94.88 193 ILE A O 1
ATOM 1519 N N . ILE A 1 194 ? 5.300 1.520 -20.076 1.00 92.38 194 ILE A N 1
ATOM 1520 C CA . ILE A 1 194 ? 6.313 2.584 -20.005 1.00 92.38 194 ILE A CA 1
ATOM 1521 C C . ILE A 1 194 ? 7.518 2.254 -20.893 1.00 92.38 194 ILE A C 1
ATOM 1523 O O . ILE A 1 194 ? 7.916 3.094 -21.694 1.00 92.38 194 ILE A O 1
ATOM 1527 N N . LYS A 1 195 ? 8.044 1.024 -20.829 1.00 91.44 195 LYS A N 1
ATOM 1528 C CA . LYS A 1 195 ? 9.163 0.573 -21.682 1.00 91.44 195 LYS A CA 1
ATOM 1529 C C . LYS A 1 195 ? 8.839 0.603 -23.174 1.00 91.44 195 LYS A C 1
ATOM 1531 O O . LYS A 1 195 ? 9.745 0.767 -23.983 1.00 91.44 195 LYS A O 1
ATOM 1536 N N . GLY A 1 196 ? 7.567 0.435 -23.535 1.00 92.94 196 GLY A N 1
ATOM 1537 C CA . GLY A 1 196 ? 7.104 0.580 -24.913 1.00 92.94 196 GLY A CA 1
ATOM 1538 C C . GLY A 1 196 ? 7.146 2.025 -25.418 1.00 92.94 196 GLY A C 1
ATOM 1539 O O . GLY A 1 196 ? 7.348 2.234 -26.611 1.00 92.94 196 GLY A O 1
ATOM 1540 N N . PHE A 1 197 ? 6.983 3.011 -24.528 1.00 92.56 197 PHE A N 1
ATOM 1541 C CA . PHE A 1 197 ? 7.057 4.436 -24.866 1.00 92.56 197 PHE A CA 1
ATOM 1542 C C . PHE A 1 197 ? 8.475 5.002 -24.770 1.00 92.56 197 PHE A C 1
ATOM 1544 O O . PHE A 1 197 ? 8.859 5.801 -25.621 1.00 92.56 197 PHE A O 1
ATOM 1551 N N . ASP A 1 198 ? 9.240 4.599 -23.757 1.00 88.69 198 ASP A N 1
ATOM 1552 C CA . ASP A 1 198 ? 10.608 5.064 -23.543 1.00 88.69 198 ASP A CA 1
ATOM 1553 C C . ASP A 1 198 ? 11.527 3.905 -23.110 1.00 88.69 198 ASP A C 1
ATOM 1555 O O . ASP A 1 198 ? 11.562 3.523 -21.933 1.00 88.69 198 ASP A O 1
ATOM 1559 N N . PRO A 1 199 ? 12.281 3.310 -24.052 1.00 82.31 199 PRO A N 1
ATOM 1560 C CA . PRO A 1 199 ? 13.166 2.193 -23.754 1.00 82.31 199 PRO A CA 1
ATOM 1561 C C . PRO A 1 199 ? 14.445 2.605 -23.007 1.00 82.31 199 PRO A C 1
ATOM 1563 O O . PRO A 1 199 ? 15.145 1.719 -22.511 1.00 82.31 199 PRO A O 1
ATOM 1566 N N . GLN A 1 200 ? 14.774 3.902 -22.920 1.00 80.00 200 GLN A N 1
ATOM 1567 C CA . GLN A 1 200 ? 16.024 4.370 -22.302 1.00 80.00 200 GLN A CA 1
ATOM 1568 C C . GLN A 1 200 ? 15.890 4.744 -20.825 1.00 80.00 200 GLN A C 1
ATOM 1570 O O . GLN A 1 200 ? 16.905 4.956 -20.161 1.00 80.00 200 GLN A O 1
ATOM 1575 N N . VAL A 1 201 ? 14.674 4.769 -20.275 1.00 74.62 201 VAL A N 1
ATOM 1576 C CA . VAL A 1 201 ? 14.479 5.017 -18.844 1.00 74.62 201 VAL A CA 1
ATOM 1577 C C . VAL A 1 201 ? 14.981 3.807 -18.055 1.00 74.62 201 VAL A C 1
ATOM 1579 O O . VAL A 1 201 ? 14.321 2.771 -17.931 1.00 74.62 201 VAL A O 1
ATOM 1582 N N . HIS A 1 202 ? 16.201 3.923 -17.541 1.00 68.62 202 HIS A N 1
ATOM 1583 C CA . HIS A 1 202 ? 16.764 3.019 -16.549 1.00 68.62 202 HIS A CA 1
ATOM 1584 C C . HIS A 1 202 ? 16.918 3.769 -15.241 1.00 68.62 202 HIS A C 1
ATOM 1586 O O . HIS A 1 202 ? 17.699 4.712 -15.135 1.00 68.62 202 HIS A O 1
ATOM 1592 N N . ASP A 1 203 ? 16.159 3.329 -14.243 1.00 69.81 203 ASP A N 1
ATOM 1593 C CA . ASP A 1 203 ? 16.331 3.805 -12.886 1.00 69.81 203 ASP A CA 1
ATOM 1594 C C . ASP A 1 203 ? 17.537 3.069 -12.266 1.00 69.81 203 ASP A C 1
ATOM 1596 O O . ASP A 1 203 ? 17.506 1.838 -12.153 1.00 69.81 203 ASP A O 1
ATOM 1600 N N . PRO A 1 204 ? 18.628 3.771 -11.907 1.00 66.75 204 PRO A N 1
ATOM 1601 C CA . PRO A 1 204 ? 19.845 3.136 -11.401 1.00 66.75 204 PRO A CA 1
ATOM 1602 C C . PRO A 1 204 ? 19.645 2.448 -10.044 1.00 66.75 204 PRO A C 1
ATOM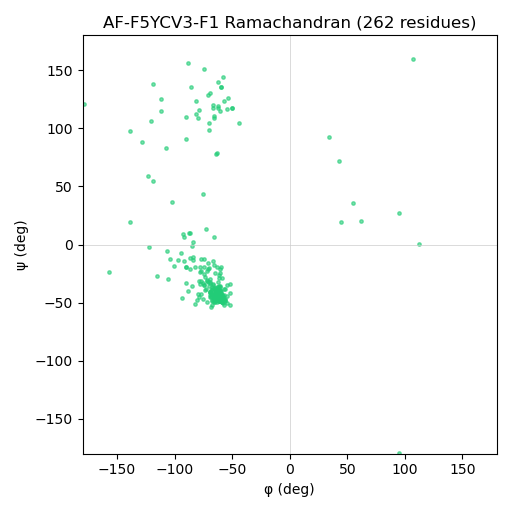 1604 O O . PRO A 1 204 ? 20.459 1.607 -9.665 1.00 66.75 204 PRO A O 1
ATOM 1607 N N . ILE A 1 205 ? 18.573 2.781 -9.315 1.00 72.31 205 ILE A N 1
ATOM 1608 C CA . ILE A 1 205 ? 18.257 2.226 -7.993 1.00 72.31 205 ILE A CA 1
ATOM 1609 C C . ILE A 1 205 ? 16.913 1.497 -8.074 1.00 72.31 205 ILE A C 1
ATOM 1611 O O . ILE A 1 205 ? 15.968 1.821 -7.350 1.00 72.31 205 ILE A O 1
ATOM 1615 N N . ASP A 1 206 ? 16.795 0.558 -9.011 1.00 80.88 206 ASP A N 1
ATOM 1616 C CA . ASP A 1 206 ? 15.625 -0.309 -9.105 1.00 80.88 206 ASP A CA 1
ATOM 1617 C C . ASP A 1 206 ? 15.763 -1.465 -8.090 1.00 80.88 206 ASP A C 1
ATOM 1619 O O . ASP A 1 206 ? 16.653 -2.315 -8.243 1.00 80.88 206 ASP A O 1
ATOM 1623 N N . PRO A 1 207 ? 14.915 -1.524 -7.041 1.00 81.00 207 PRO A N 1
ATOM 1624 C CA . PRO A 1 207 ? 14.977 -2.574 -6.022 1.00 81.00 207 PRO A CA 1
ATOM 1625 C C . PRO A 1 207 ? 14.777 -3.980 -6.610 1.00 81.00 207 PRO A C 1
ATOM 1627 O O . PRO A 1 207 ? 15.193 -4.984 -6.025 1.00 81.00 207 PRO A O 1
ATOM 1630 N N . GLU A 1 208 ? 14.169 -4.058 -7.791 1.00 89.69 208 GLU A N 1
ATOM 1631 C CA . GLU A 1 208 ? 13.830 -5.297 -8.474 1.00 89.69 208 GLU A CA 1
ATOM 1632 C C . GLU A 1 208 ? 14.978 -5.828 -9.343 1.00 89.69 208 GLU A C 1
ATOM 1634 O O . GLU A 1 208 ? 14.918 -6.979 -9.783 1.00 89.69 208 GLU A O 1
ATOM 1639 N N . LEU A 1 209 ? 16.035 -5.036 -9.585 1.00 90.19 209 LEU A N 1
ATOM 1640 C CA . LEU A 1 209 ? 17.062 -5.328 -10.593 1.00 90.19 209 LEU A CA 1
ATOM 1641 C C . LEU A 1 209 ? 17.703 -6.710 -10.406 1.00 90.19 209 LEU A C 1
ATOM 1643 O O . LEU A 1 209 ? 17.832 -7.475 -11.362 1.00 90.19 209 LEU A O 1
ATOM 1647 N N . ASN A 1 210 ? 18.050 -7.067 -9.168 1.00 91.38 210 ASN A N 1
ATOM 1648 C CA . ASN A 1 210 ? 18.676 -8.355 -8.862 1.00 91.38 210 ASN A CA 1
ATOM 1649 C C . ASN A 1 210 ? 17.743 -9.539 -9.164 1.00 91.38 210 ASN A C 1
ATOM 1651 O O . ASN A 1 210 ? 18.165 -10.531 -9.766 1.00 91.38 210 ASN A O 1
ATOM 1655 N N . PHE A 1 211 ? 16.464 -9.426 -8.796 1.00 93.69 211 PHE A N 1
ATOM 1656 C CA . PHE A 1 211 ? 15.461 -10.455 -9.075 1.00 93.69 211 PHE A CA 1
ATOM 1657 C C . PHE A 1 211 ? 15.160 -10.540 -10.569 1.00 93.69 211 PHE A C 1
ATOM 1659 O O . PHE A 1 211 ? 15.087 -11.633 -11.132 1.00 93.69 211 PHE A O 1
ATOM 1666 N N . ARG A 1 212 ? 15.065 -9.387 -11.231 1.00 94.12 212 ARG A N 1
ATOM 1667 C CA . ARG A 1 212 ? 14.846 -9.281 -12.670 1.00 94.12 212 ARG A CA 1
ATOM 1668 C C . ARG A 1 212 ? 15.960 -9.975 -13.451 1.00 94.12 212 ARG A C 1
ATOM 1670 O O . ARG A 1 212 ? 15.670 -10.835 -14.280 1.00 94.12 212 ARG A O 1
ATOM 1677 N N . LEU A 1 213 ? 17.226 -9.697 -13.130 1.00 93.81 213 LEU A N 1
ATOM 1678 C CA . LEU A 1 213 ? 18.383 -10.360 -13.745 1.00 93.81 213 LEU A CA 1
ATOM 1679 C C . LEU A 1 213 ? 18.374 -11.878 -13.512 1.00 93.81 213 LEU A C 1
ATOM 1681 O O . LEU A 1 213 ? 18.682 -12.640 -14.431 1.00 93.81 213 LEU A O 1
ATOM 1685 N N . ALA A 1 214 ? 17.992 -12.335 -12.317 1.00 96.38 214 ALA A N 1
ATOM 1686 C CA . ALA A 1 214 ? 17.886 -13.762 -12.017 1.00 96.38 214 ALA A CA 1
ATOM 1687 C C . ALA A 1 214 ? 16.810 -14.471 -12.863 1.00 96.38 214 ALA A C 1
ATOM 1689 O O . ALA A 1 214 ? 17.042 -15.588 -13.331 1.00 96.38 214 ALA A O 1
ATOM 1690 N N . LEU A 1 215 ? 15.661 -13.827 -13.097 1.00 96.69 215 LEU A N 1
ATOM 1691 C CA . LEU A 1 215 ? 14.578 -14.366 -13.930 1.00 96.69 215 LEU A CA 1
ATOM 1692 C C . LEU A 1 215 ? 14.925 -14.329 -15.428 1.00 96.69 215 LEU A C 1
ATOM 1694 O O . LEU A 1 215 ? 14.656 -15.300 -16.136 1.00 96.69 215 LEU A O 1
ATOM 1698 N N . VAL A 1 216 ? 15.584 -13.264 -15.898 1.00 96.69 216 VAL A N 1
ATOM 1699 C CA . VAL A 1 216 ? 16.071 -13.152 -17.288 1.00 96.69 216 VAL A CA 1
ATOM 1700 C C . VAL A 1 216 ? 17.090 -14.244 -17.604 1.00 96.69 216 VAL A C 1
ATOM 1702 O O . VAL A 1 216 ? 16.990 -14.885 -18.645 1.00 96.69 216 VAL A O 1
ATOM 1705 N N . ARG A 1 217 ? 18.018 -14.542 -16.682 1.00 97.12 217 ARG A N 1
ATOM 1706 C CA . ARG A 1 217 ? 18.988 -15.646 -16.842 1.00 97.12 217 ARG A CA 1
ATOM 1707 C C . ARG A 1 217 ? 18.331 -17.022 -17.004 1.00 97.12 217 ARG A C 1
ATOM 1709 O O . ARG A 1 217 ? 18.979 -17.940 -17.494 1.00 97.12 217 ARG A O 1
ATOM 1716 N N . ARG A 1 218 ? 17.066 -17.178 -16.600 1.00 97.44 218 ARG A N 1
ATOM 1717 C CA . ARG A 1 218 ? 16.272 -18.404 -16.790 1.00 97.44 218 ARG A CA 1
ATOM 1718 C C . ARG A 1 218 ? 15.442 -18.402 -18.080 1.00 97.44 218 ARG A C 1
ATOM 1720 O O . ARG A 1 218 ? 14.622 -19.297 -18.249 1.00 97.44 218 ARG A O 1
ATOM 1727 N N . ASN A 1 219 ? 15.642 -17.429 -18.973 1.00 97.06 219 ASN A N 1
ATOM 1728 C CA . ASN A 1 219 ? 14.909 -17.278 -20.237 1.00 97.06 219 ASN A CA 1
ATOM 1729 C C . ASN A 1 219 ? 13.379 -17.223 -20.060 1.00 97.06 219 ASN A C 1
ATOM 1731 O O . ASN A 1 219 ? 12.628 -17.745 -20.883 1.00 97.06 219 ASN A O 1
ATOM 1735 N N . LEU A 1 220 ? 12.902 -16.611 -18.970 1.00 97.69 220 LEU A N 1
ATOM 1736 C CA . LEU A 1 220 ? 11.468 -16.431 -18.744 1.00 97.69 220 LEU A CA 1
ATOM 1737 C C . LEU A 1 220 ? 10.890 -15.318 -19.644 1.00 97.69 220 LEU A C 1
ATOM 1739 O O . LEU A 1 220 ? 11.606 -14.369 -19.971 1.00 97.69 220 LEU A O 1
ATOM 1743 N N . PRO A 1 221 ? 9.595 -15.386 -20.018 1.00 97.12 221 PRO A N 1
ATOM 1744 C CA . PRO A 1 221 ? 8.948 -14.343 -20.814 1.00 97.12 221 PRO A CA 1
ATOM 1745 C C . PRO A 1 221 ? 9.008 -12.976 -20.127 1.00 97.12 221 PRO A C 1
ATOM 1747 O O . PRO A 1 221 ? 8.831 -12.890 -18.912 1.00 97.12 221 PRO A O 1
ATOM 1750 N N . GLY A 1 222 ? 9.158 -11.898 -20.903 1.00 94.19 222 GLY A N 1
ATOM 1751 C CA . GLY A 1 222 ? 9.291 -10.536 -20.368 1.00 94.19 222 GLY A CA 1
ATOM 1752 C C . GLY A 1 222 ? 8.180 -10.147 -19.386 1.00 94.19 222 GLY A C 1
ATOM 1753 O O . GLY A 1 222 ? 8.465 -9.628 -18.317 1.00 94.19 222 GLY A O 1
ATOM 1754 N N . ILE A 1 223 ? 6.924 -10.500 -19.675 1.00 95.88 223 ILE A N 1
ATOM 1755 C CA . ILE A 1 223 ? 5.786 -10.231 -18.777 1.00 95.88 223 ILE A CA 1
ATOM 1756 C C . ILE A 1 223 ? 5.962 -10.919 -17.414 1.00 95.88 223 ILE A C 1
ATOM 1758 O O . ILE A 1 223 ? 5.725 -10.314 -16.370 1.00 95.88 223 ILE A O 1
ATOM 1762 N N . VAL A 1 224 ? 6.410 -12.177 -17.416 1.00 97.44 224 VAL A N 1
ATOM 1763 C CA . VAL A 1 224 ? 6.656 -12.951 -16.189 1.00 97.44 224 VAL A CA 1
ATOM 1764 C C . VAL A 1 224 ? 7.829 -12.365 -15.412 1.00 97.44 224 VAL A C 1
ATOM 1766 O O . VAL A 1 224 ? 7.791 -12.340 -14.187 1.00 97.44 224 VAL A O 1
ATOM 1769 N N . VAL A 1 225 ? 8.852 -11.871 -16.110 1.00 96.75 225 VAL A N 1
ATOM 1770 C CA . VAL A 1 225 ? 10.000 -11.198 -15.498 1.00 96.75 225 VAL A CA 1
ATOM 1771 C C . VAL A 1 225 ? 9.561 -9.921 -14.777 1.00 96.75 225 VAL A C 1
ATOM 1773 O O . VAL A 1 225 ? 9.900 -9.767 -13.609 1.00 96.75 225 VAL A O 1
ATOM 1776 N N . GLU A 1 226 ? 8.783 -9.051 -15.430 1.00 95.25 226 GLU A N 1
ATOM 1777 C CA . GLU A 1 226 ? 8.335 -7.766 -14.859 1.00 95.25 226 GLU A CA 1
ATOM 1778 C C . GLU A 1 226 ? 7.378 -7.932 -13.672 1.00 95.25 226 GLU A C 1
ATOM 1780 O O . GLU A 1 226 ? 7.450 -7.183 -12.702 1.00 95.25 226 GLU A O 1
ATOM 1785 N N . ILE A 1 227 ? 6.478 -8.919 -13.722 1.00 96.81 227 ILE A N 1
ATOM 1786 C CA . ILE A 1 227 ? 5.568 -9.206 -12.602 1.00 96.81 227 ILE A CA 1
ATOM 1787 C C . ILE A 1 227 ? 6.312 -9.961 -11.493 1.00 96.81 227 ILE A C 1
ATOM 1789 O O . ILE A 1 227 ? 6.140 -9.674 -10.310 1.00 96.81 227 ILE A O 1
ATOM 1793 N N . GLY A 1 228 ? 7.141 -10.940 -11.857 1.00 97.19 228 GLY A N 1
ATOM 1794 C CA . GLY A 1 228 ? 7.811 -11.836 -10.919 1.00 97.19 228 GLY A CA 1
ATOM 1795 C C . GLY A 1 228 ? 8.904 -11.157 -10.096 1.00 97.19 228 GLY A C 1
ATOM 1796 O O . GLY A 1 228 ? 9.048 -11.479 -8.916 1.00 97.19 228 GLY A O 1
ATOM 1797 N N . SER A 1 229 ? 9.641 -10.199 -10.672 1.00 96.62 229 SER A N 1
ATOM 1798 C CA . SER A 1 229 ? 10.686 -9.453 -9.951 1.00 96.62 229 SER A CA 1
ATOM 1799 C C . SER A 1 229 ? 10.132 -8.594 -8.814 1.00 96.62 229 SER A C 1
ATOM 1801 O O . SER A 1 229 ? 10.842 -8.334 -7.844 1.00 96.62 229 SER A O 1
ATOM 1803 N N . ARG A 1 230 ? 8.853 -8.211 -8.906 1.00 95.75 230 ARG A N 1
ATOM 1804 C CA . ARG A 1 230 ? 8.138 -7.358 -7.947 1.00 95.75 230 ARG A CA 1
ATOM 1805 C C . ARG A 1 230 ? 7.674 -8.081 -6.700 1.00 95.75 230 ARG A C 1
ATOM 1807 O O . ARG A 1 230 ? 7.607 -7.467 -5.640 1.00 95.75 230 ARG A O 1
ATOM 1814 N N . ILE A 1 231 ? 7.354 -9.370 -6.811 1.00 96.50 231 ILE A N 1
ATOM 1815 C CA . ILE A 1 231 ? 6.686 -10.124 -5.741 1.00 96.50 231 ILE A CA 1
ATOM 1816 C C . ILE A 1 231 ? 7.464 -10.070 -4.415 1.00 96.50 231 ILE A C 1
ATOM 1818 O O . ILE A 1 231 ? 6.840 -9.763 -3.399 1.00 96.50 231 ILE A O 1
ATOM 1822 N N . PRO A 1 232 ? 8.792 -10.313 -4.364 1.00 95.75 232 PRO A N 1
ATOM 1823 C CA . PRO A 1 232 ? 9.520 -10.306 -3.094 1.00 95.75 232 PRO A CA 1
ATOM 1824 C C . PRO A 1 232 ? 9.530 -8.929 -2.422 1.00 95.75 232 PRO A C 1
ATOM 1826 O O . PRO A 1 232 ? 9.265 -8.825 -1.224 1.00 95.75 232 PRO A O 1
ATOM 1829 N N . VAL A 1 233 ? 9.796 -7.875 -3.202 1.00 94.25 233 VAL A N 1
ATOM 1830 C CA . VAL A 1 233 ? 9.869 -6.490 -2.711 1.00 94.25 233 VAL A CA 1
ATOM 1831 C C . VAL A 1 233 ? 8.486 -6.021 -2.263 1.00 94.25 233 VAL A C 1
ATOM 1833 O O . VAL A 1 233 ? 8.325 -5.564 -1.132 1.00 94.25 233 VAL A O 1
ATOM 1836 N N . ASN A 1 234 ? 7.466 -6.226 -3.100 1.00 96.06 234 ASN A N 1
ATOM 1837 C CA . ASN A 1 234 ? 6.088 -5.869 -2.781 1.00 96.06 234 ASN A CA 1
ATOM 1838 C C . ASN A 1 234 ? 5.556 -6.647 -1.579 1.00 96.06 234 ASN A C 1
ATOM 1840 O O . ASN A 1 234 ? 4.810 -6.084 -0.788 1.00 96.06 234 ASN A O 1
ATOM 1844 N N . LEU A 1 235 ? 5.915 -7.919 -1.392 1.00 96.88 235 LEU A N 1
ATOM 1845 C CA . LEU A 1 235 ? 5.434 -8.681 -0.239 1.00 96.88 235 LEU A CA 1
ATOM 1846 C C . LEU A 1 235 ? 5.896 -8.049 1.078 1.00 96.88 235 LEU A C 1
ATOM 1848 O O . LEU A 1 235 ? 5.076 -7.830 1.970 1.00 96.88 235 LEU A O 1
ATOM 1852 N N . LEU A 1 236 ? 7.188 -7.731 1.185 1.00 96.06 236 LEU A N 1
ATOM 1853 C CA . LEU A 1 236 ? 7.747 -7.095 2.377 1.00 96.06 236 LEU A CA 1
ATOM 1854 C C . LEU A 1 236 ? 7.155 -5.696 2.582 1.00 96.06 236 LEU A C 1
ATOM 1856 O O . LEU A 1 236 ? 6.681 -5.363 3.668 1.00 96.06 236 LEU A O 1
ATOM 1860 N N . ASP A 1 237 ? 7.131 -4.906 1.514 1.00 95.50 237 ASP A N 1
ATOM 1861 C CA . ASP A 1 237 ? 6.643 -3.535 1.533 1.00 95.50 237 ASP A CA 1
ATOM 1862 C C . ASP A 1 237 ? 5.153 -3.446 1.912 1.00 95.50 237 ASP A C 1
ATOM 1864 O O . ASP A 1 237 ? 4.761 -2.628 2.749 1.00 95.50 237 ASP A O 1
ATOM 1868 N N . ARG A 1 238 ? 4.312 -4.335 1.366 1.00 96.81 238 ARG A N 1
ATOM 1869 C CA . ARG A 1 238 ? 2.875 -4.394 1.675 1.00 96.81 238 ARG A CA 1
ATOM 1870 C C . ARG A 1 238 ? 2.588 -4.986 3.050 1.00 96.81 238 ARG A C 1
ATOM 1872 O O . ARG A 1 238 ? 1.549 -4.661 3.624 1.00 96.81 238 ARG A O 1
ATOM 1879 N N . LEU A 1 239 ? 3.470 -5.824 3.594 1.00 97.69 239 LEU A N 1
ATOM 1880 C CA . LEU A 1 239 ? 3.373 -6.278 4.982 1.00 97.69 239 LEU A CA 1
ATOM 1881 C C . LEU A 1 239 ? 3.624 -5.108 5.930 1.00 97.69 239 LEU A C 1
ATOM 1883 O O . LEU A 1 239 ? 2.775 -4.798 6.754 1.00 97.69 239 LEU A O 1
ATOM 1887 N N . ILE A 1 240 ? 4.724 -4.378 5.761 1.00 97.00 240 ILE A N 1
ATOM 1888 C CA . ILE A 1 240 ? 5.018 -3.218 6.614 1.00 97.00 240 ILE A CA 1
ATOM 1889 C C . ILE A 1 240 ? 3.921 -2.155 6.473 1.00 97.00 240 ILE A C 1
ATOM 1891 O O . ILE A 1 240 ? 3.397 -1.659 7.472 1.00 97.00 240 ILE A O 1
ATOM 1895 N N . SER A 1 241 ? 3.525 -1.843 5.239 1.00 97.00 241 SER A N 1
ATOM 1896 C CA . SER A 1 241 ? 2.566 -0.773 4.970 1.00 97.00 241 SER A CA 1
ATOM 1897 C C . SER A 1 241 ? 1.160 -1.079 5.501 1.00 97.00 241 SER A C 1
ATOM 1899 O O . SER A 1 241 ? 0.490 -0.153 5.951 1.00 97.00 241 SER A O 1
ATOM 1901 N N . SER A 1 242 ? 0.686 -2.334 5.484 1.00 97.69 242 SER A N 1
ATOM 1902 C CA . SER A 1 242 ? -0.661 -2.663 5.989 1.00 97.69 242 SER A CA 1
ATOM 1903 C C . SER A 1 242 ? -0.746 -2.518 7.509 1.00 97.69 242 SER A C 1
ATOM 1905 O O . SER A 1 242 ? -1.690 -1.910 8.018 1.00 97.69 242 SER A O 1
ATOM 1907 N N . PHE A 1 243 ? 0.270 -3.004 8.229 1.00 97.88 243 PHE A N 1
ATOM 1908 C CA . PHE A 1 243 ? 0.363 -2.887 9.682 1.00 97.88 243 PHE A CA 1
ATOM 1909 C C . PHE A 1 243 ? 0.576 -1.433 10.108 1.00 97.88 243 PHE A C 1
ATOM 1911 O O . PHE A 1 243 ? -0.119 -0.955 11.005 1.00 97.88 243 PHE A O 1
ATOM 1918 N N . ALA A 1 244 ? 1.480 -0.709 9.439 1.00 97.38 244 ALA A N 1
ATOM 1919 C CA . ALA A 1 244 ? 1.699 0.713 9.693 1.00 97.38 244 ALA A CA 1
ATOM 1920 C C . ALA A 1 244 ? 0.440 1.538 9.389 1.00 97.38 244 ALA A C 1
ATOM 1922 O O . ALA A 1 244 ? 0.035 2.367 10.202 1.00 97.38 244 ALA A O 1
ATOM 1923 N N . GLY A 1 245 ? -0.214 1.268 8.256 1.00 97.38 245 GLY A N 1
ATOM 1924 C CA . GLY A 1 245 ? -1.430 1.953 7.834 1.00 97.38 245 GLY A CA 1
ATOM 1925 C C . GLY A 1 245 ? -2.575 1.778 8.831 1.00 97.38 245 GLY A C 1
ATOM 1926 O O . GLY A 1 245 ? -3.184 2.755 9.270 1.00 97.38 245 GLY A O 1
ATOM 1927 N N . TYR A 1 246 ? -2.831 0.537 9.250 1.00 97.12 246 TYR A N 1
ATOM 1928 C CA . TYR A 1 246 ? -3.847 0.242 10.259 1.00 97.12 246 TYR A CA 1
ATOM 1929 C C . TYR A 1 246 ? -3.497 0.843 11.630 1.00 97.12 246 TYR A C 1
ATOM 1931 O O . TYR A 1 246 ? -4.339 1.487 12.257 1.00 97.12 246 TYR A O 1
ATOM 1939 N N . GLY A 1 247 ? -2.251 0.679 12.089 1.00 96.25 247 GLY A N 1
ATOM 1940 C CA . GLY A 1 247 ? -1.798 1.193 13.384 1.00 96.25 247 GLY A CA 1
ATOM 1941 C C . GLY A 1 247 ? -1.891 2.717 13.487 1.00 96.25 247 GLY A C 1
ATOM 1942 O O . GLY A 1 247 ? -2.392 3.240 14.483 1.00 96.25 247 GLY A O 1
ATOM 1943 N N . LEU A 1 248 ? -1.485 3.436 12.436 1.00 96.44 248 LEU A N 1
ATOM 1944 C CA . LEU A 1 248 ? -1.628 4.891 12.364 1.00 96.44 248 LEU A CA 1
ATOM 1945 C C . LEU A 1 248 ? -3.098 5.317 12.340 1.00 96.44 248 LEU A C 1
ATOM 1947 O O . LEU A 1 248 ? -3.457 6.282 13.010 1.00 96.44 248 LEU A O 1
ATOM 1951 N N . ALA A 1 249 ? -3.960 4.597 11.619 1.00 95.38 249 ALA A N 1
ATOM 1952 C CA . ALA A 1 249 ? -5.388 4.908 11.584 1.00 95.38 249 ALA A CA 1
ATOM 1953 C C . ALA A 1 249 ? -6.036 4.732 12.966 1.00 95.38 249 ALA A C 1
ATOM 1955 O O . ALA A 1 249 ? -6.822 5.582 13.391 1.00 95.38 249 ALA A O 1
ATOM 1956 N N . ALA A 1 250 ? -5.658 3.680 13.697 1.00 93.06 250 ALA A N 1
ATOM 1957 C CA . ALA A 1 250 ? -6.107 3.454 15.067 1.00 93.06 250 ALA A CA 1
ATOM 1958 C C . ALA A 1 250 ? -5.623 4.549 16.029 1.00 93.06 250 ALA A C 1
ATOM 1960 O O . ALA A 1 250 ? -6.394 5.037 16.858 1.00 93.06 250 ALA A O 1
ATOM 1961 N N . LEU A 1 251 ? -4.371 4.988 15.884 1.00 93.38 251 LEU A N 1
ATOM 1962 C CA . LEU A 1 251 ? -3.814 6.086 16.672 1.00 93.38 251 LEU A CA 1
ATOM 1963 C C . LEU A 1 251 ? -4.546 7.409 16.401 1.00 93.38 251 LEU A C 1
ATOM 1965 O O . LEU A 1 251 ? -4.907 8.107 17.349 1.00 93.38 251 LEU A O 1
ATOM 1969 N N . LEU A 1 252 ? -4.829 7.730 15.135 1.00 92.19 252 LEU A N 1
ATOM 1970 C CA . LEU A 1 252 ? -5.598 8.923 14.762 1.00 92.19 252 LEU A CA 1
ATOM 1971 C C . LEU A 1 252 ? -7.017 8.897 15.344 1.00 92.19 252 LEU A C 1
ATOM 1973 O O . LEU A 1 252 ? -7.479 9.909 15.869 1.00 92.19 252 LEU A O 1
ATOM 1977 N N . ALA A 1 253 ? -7.688 7.744 15.302 1.00 89.81 253 ALA A N 1
ATOM 1978 C CA . ALA A 1 253 ? -9.013 7.583 15.898 1.00 89.81 253 ALA A CA 1
ATOM 1979 C C . ALA A 1 253 ? -8.993 7.784 17.423 1.00 89.81 253 ALA A C 1
ATOM 1981 O O . ALA A 1 253 ? -9.862 8.469 17.961 1.00 89.81 253 ALA A O 1
ATOM 1982 N N . CYS A 1 254 ? -7.974 7.258 18.108 1.00 88.56 254 CYS A N 1
ATOM 1983 C CA . CYS A 1 254 ? -7.796 7.437 19.551 1.00 88.56 254 CYS A CA 1
ATOM 1984 C C . CYS A 1 254 ? -7.544 8.908 19.927 1.00 88.56 254 CYS A C 1
ATOM 1986 O O . CYS A 1 254 ? -8.134 9.418 20.881 1.00 88.56 254 CYS A O 1
ATOM 1988 N N . ILE A 1 255 ? -6.714 9.625 19.158 1.00 89.25 255 ILE A N 1
ATOM 1989 C CA . ILE A 1 255 ? -6.480 11.064 19.371 1.00 89.25 255 ILE A CA 1
ATOM 1990 C C . ILE A 1 255 ? -7.771 11.860 19.151 1.00 89.25 255 ILE A C 1
ATOM 1992 O O . ILE A 1 255 ? -8.099 12.724 19.964 1.00 89.25 255 ILE A O 1
ATOM 1996 N N . GLY A 1 256 ? -8.521 11.548 18.090 1.00 85.44 256 GLY A N 1
ATOM 1997 C CA . GLY A 1 256 ? -9.794 12.206 17.791 1.00 85.44 256 GLY A CA 1
ATOM 1998 C C . GLY A 1 256 ? -10.845 12.016 18.888 1.00 85.44 256 GLY A C 1
ATOM 1999 O O . GLY A 1 256 ? -11.579 12.950 19.193 1.00 85.44 256 GLY A O 1
ATOM 2000 N N . ALA A 1 257 ? -10.882 10.845 19.530 1.00 82.69 257 ALA A N 1
ATOM 2001 C CA . ALA A 1 257 ? -11.818 10.559 20.619 1.00 82.69 257 ALA A CA 1
ATOM 2002 C C . ALA A 1 257 ? -11.492 11.293 21.933 1.00 82.69 257 ALA A C 1
ATOM 2004 O O . ALA A 1 257 ? -12.378 11.490 22.762 1.00 82.69 257 ALA A O 1
ATOM 2005 N N . ARG A 1 258 ? -10.232 11.702 22.137 1.00 80.62 258 ARG A N 1
ATOM 2006 C CA . ARG A 1 258 ? -9.782 12.385 23.362 1.00 80.62 258 ARG A CA 1
ATOM 2007 C C . ARG A 1 258 ? -10.035 13.884 23.375 1.00 80.62 258 ARG A C 1
ATOM 2009 O O . ARG A 1 258 ? -9.842 14.484 24.428 1.00 80.62 258 ARG A O 1
ATOM 2016 N N . GLN A 1 259 ? -10.417 14.504 22.257 1.00 76.19 259 GLN A N 1
ATOM 2017 C CA . GLN A 1 259 ? -10.733 15.930 22.271 1.00 76.19 259 GLN A CA 1
ATOM 2018 C C . GLN A 1 259 ? -11.979 16.145 23.143 1.00 76.19 259 GLN A C 1
ATOM 2020 O O . GLN A 1 259 ? -13.060 15.685 22.764 1.00 76.19 259 GLN A O 1
ATOM 2025 N N . PRO A 1 260 ? -11.845 16.784 24.326 1.00 61.69 260 PRO A N 1
ATOM 2026 C CA . PRO A 1 260 ? -12.992 17.046 25.175 1.00 61.69 260 PRO A CA 1
ATOM 2027 C C . PRO A 1 260 ? -13.967 17.898 24.368 1.00 61.69 260 PRO A C 1
ATOM 2029 O O . PRO A 1 260 ? -13.545 18.836 23.690 1.00 61.69 260 PRO A O 1
ATOM 2032 N N . MET A 1 261 ? -15.259 17.566 24.424 1.00 59.31 261 MET A N 1
ATOM 2033 C CA . MET A 1 261 ? -16.316 18.471 23.974 1.00 59.31 261 MET A CA 1
ATOM 2034 C C . MET A 1 261 ? -16.274 19.708 24.873 1.00 59.31 261 MET A C 1
ATOM 2036 O O . MET A 1 261 ? -17.031 19.811 25.829 1.00 59.31 261 MET A O 1
ATOM 2040 N N . ASN A 1 262 ? -15.331 20.608 24.618 1.00 65.06 262 ASN A N 1
ATOM 2041 C CA . ASN A 1 262 ? -15.140 21.810 25.415 1.00 65.06 262 ASN A CA 1
ATOM 2042 C C . ASN A 1 262 ? -16.025 22.964 24.934 1.00 65.06 262 ASN A C 1
ATOM 2044 O O . ASN A 1 262 ? -15.874 24.079 25.407 1.00 65.06 262 ASN A O 1
ATOM 2048 N N . ASP A 1 263 ? -16.958 22.679 24.026 1.00 58.97 263 ASP A N 1
ATOM 2049 C CA . ASP A 1 263 ? -17.908 23.640 23.493 1.00 58.97 263 ASP A CA 1
ATOM 2050 C C . ASP A 1 263 ? -19.325 23.073 23.611 1.00 58.97 263 ASP A C 1
ATOM 2052 O O . ASP A 1 263 ? -19.823 22.408 22.693 1.00 58.97 263 ASP A O 1
ATOM 2056 N N . ARG A 1 264 ? -19.947 23.322 24.769 1.00 51.44 264 ARG A N 1
ATOM 2057 C CA . ARG A 1 264 ? -21.317 23.849 24.913 1.00 51.44 264 ARG A CA 1
ATOM 2058 C C . ARG A 1 264 ? -21.672 24.091 26.373 1.00 51.44 264 ARG A C 1
ATOM 2060 O O . ARG A 1 264 ? -21.637 23.118 27.155 1.00 51.44 264 ARG A O 1
#

Radius of gyration: 23.13 Å; Cα contacts (8 Å, |Δi|>4): 274; chains: 1; bounding box: 49×84×62 Å